Protein AF-X0QQ51-F1 (afdb_monomer_lite)

Radius of gyration: 52.4 Å; chains: 1; bounding box: 125×65×150 Å

pLDDT: mean 71.87, std 23.7, range [27.78, 96.62]

Foldseek 3Di:
DDDPPPPDDDDPVCVVCLVPQDPVLNVLVVQQVVLVVQCPDPPDDVVPRDRPDPDSVVVSVVVVVVVVVVVVVVVVVVVVVVVVVVVVVVVVVVVVVVVVVVVVVVVVVVVVVVVVVVVVVVVVVVVVVVVVVVVVVPDDDDDDDDDDDDDDDDDDDDDDDDDDDDDDDDDDDDDDDDDDDDDDDDDDDDDDDDDDPPPVVVVVVVVVVVVVVVVVVPPPPPVVVVVVVVVVVVVVVVVVVVVVVVVVVVVVVVVVVVVVVVVVVVVVVVVVVVVD

Secondary structure (DSSP, 8-state):
---SS-S----HHHHHHHHTS-HHHHHHHHHHHHHHHHHTSTTS-GGG---S-S-HHHHHHHHHHHHHHHHHHHHHHHHHHHHHHHHHHHHHHHHHHHHHHHHHHHHHHHHHHHHHHHHHHHHHHHHHHHHHHHHGGG----------------------------------------------------------TTHHHHHHHHHHHHHHHHHHH---TTHHHHHHHHHHHHHHHHHHHHHHHHHHHHHHHHHHHHHHHHHHHHHHHHHHGGG-

Sequence (276 aa):
MDDTMSSYSFSHQFYQRWTCAPEPIRAAITQELKDITTLLQNDTPFESFVFNTHDLDTHIDELYENHEAEQAIAKAITDKKAEEQATAEKQQREEQQKIKAAEDARLKESARLKEAADTAQKEQQKTEQIAAEKNNLADKTTAMNTNDASDSESLSIDNTVEKNQNVEKSAATQSSSENKTISEHANVANDKHINDDHSIKAVNDKASAAIKLALKDAKLSTTHQEMIRELEMQIDDYLSEQMMLMSENLKSWLRAEVTQNLSEDEAVTDKESKKS

Structure (mmCIF, N/CA/C/O backbone):
data_AF-X0QQ51-F1
#
_entry.id   AF-X0QQ51-F1
#
loop_
_atom_site.group_PDB
_atom_site.id
_atom_site.type_symbol
_atom_site.label_atom_id
_atom_site.label_alt_id
_atom_site.label_comp_id
_atom_site.label_asym_id
_atom_site.label_entity_id
_atom_site.label_seq_id
_atom_site.pdbx_PDB_ins_code
_atom_site.Cartn_x
_atom_site.Cartn_y
_atom_site.Cartn_z
_atom_site.occupancy
_atom_site.B_iso_or_equiv
_atom_site.auth_seq_id
_atom_site.auth_comp_id
_atom_site.auth_asym_id
_atom_site.auth_atom_id
_atom_site.pdbx_PDB_model_num
ATOM 1 N N . MET A 1 1 ? 3.226 23.888 31.738 1.00 47.81 1 MET A N 1
ATOM 2 C CA . MET A 1 1 ? 2.354 22.845 32.303 1.00 47.81 1 MET A CA 1
ATOM 3 C C . MET A 1 1 ? 2.925 21.541 31.745 1.00 47.81 1 MET A C 1
ATOM 5 O O . MET A 1 1 ? 4.144 21.498 31.622 1.00 47.81 1 MET A O 1
ATOM 9 N N . ASP A 1 2 ? 2.107 20.554 31.377 1.00 45.97 2 ASP A N 1
ATOM 10 C CA . ASP A 1 2 ? 2.416 19.649 30.252 1.00 45.97 2 ASP A CA 1
ATOM 11 C C . ASP A 1 2 ? 3.603 18.675 30.437 1.00 45.97 2 ASP A C 1
ATOM 13 O O . ASP A 1 2 ? 4.595 18.744 29.718 1.00 45.97 2 ASP A O 1
ATOM 17 N N . ASP A 1 3 ? 3.469 17.715 31.362 1.00 48.66 3 ASP A N 1
ATOM 18 C CA . ASP A 1 3 ? 4.341 16.521 31.423 1.00 48.66 3 ASP A CA 1
ATOM 19 C C . ASP A 1 3 ? 3.568 15.269 31.902 1.00 48.66 3 ASP A C 1
ATOM 21 O O . ASP A 1 3 ? 3.918 14.596 32.869 1.00 48.66 3 ASP A O 1
ATOM 25 N N . THR A 1 4 ? 2.415 15.007 31.272 1.00 49.69 4 THR A N 1
ATOM 26 C CA . THR A 1 4 ? 1.459 13.953 31.682 1.00 49.69 4 THR A CA 1
ATOM 27 C C . THR A 1 4 ? 0.990 13.048 30.533 1.00 49.69 4 THR A C 1
ATOM 29 O O . THR A 1 4 ? -0.038 12.389 30.652 1.00 49.69 4 THR A O 1
ATOM 32 N N . MET A 1 5 ? 1.747 12.981 29.430 1.00 47.81 5 MET A N 1
ATOM 33 C CA . MET A 1 5 ? 1.464 12.116 28.262 1.00 47.81 5 MET A CA 1
ATOM 34 C C . MET A 1 5 ? 2.679 11.271 27.817 1.00 47.81 5 MET A C 1
ATOM 36 O O . MET A 1 5 ? 2.720 10.767 26.699 1.00 47.81 5 MET A O 1
ATOM 40 N N . SER A 1 6 ? 3.682 11.105 28.686 1.00 47.97 6 SER A N 1
ATOM 41 C CA . SER A 1 6 ? 4.991 10.504 28.352 1.00 47.97 6 SER A CA 1
ATOM 42 C C . SER A 1 6 ? 5.094 8.985 28.616 1.00 47.97 6 SER A C 1
ATOM 44 O O . SER A 1 6 ? 6.178 8.410 28.567 1.00 47.97 6 SER A O 1
ATOM 46 N N . SER A 1 7 ? 3.982 8.314 28.946 1.00 47.34 7 SER A N 1
ATOM 47 C CA . SER A 1 7 ? 3.973 6.929 29.460 1.00 47.34 7 SER A CA 1
ATOM 48 C C . SER A 1 7 ? 3.370 5.868 28.528 1.00 47.34 7 SER A C 1
ATOM 50 O O . SER A 1 7 ? 3.518 4.682 28.813 1.00 47.34 7 SER A O 1
ATOM 52 N N . TYR A 1 8 ? 2.731 6.250 27.415 1.00 55.00 8 TYR A N 1
ATOM 53 C CA . TYR A 1 8 ? 2.116 5.309 26.464 1.00 55.00 8 TYR A CA 1
ATOM 54 C C . TYR A 1 8 ? 2.956 5.136 25.188 1.00 55.00 8 TYR A C 1
ATOM 56 O O . TYR A 1 8 ? 2.609 5.588 24.097 1.00 55.00 8 TYR A O 1
ATOM 64 N N . SER A 1 9 ? 4.093 4.454 25.330 1.00 64.19 9 SER A N 1
ATOM 65 C CA . SER A 1 9 ? 4.900 4.013 24.188 1.00 64.19 9 SER A CA 1
ATOM 66 C C . SER A 1 9 ? 4.210 2.856 23.465 1.00 64.19 9 SER A C 1
ATOM 68 O O . SER A 1 9 ? 4.270 1.712 23.917 1.00 64.19 9 SER A O 1
ATOM 70 N N . PHE A 1 10 ? 3.578 3.139 22.323 1.00 72.81 10 PHE A N 1
ATOM 71 C CA . PHE A 1 10 ? 3.091 2.104 21.406 1.00 72.81 10 PHE A CA 1
ATOM 72 C C . PHE A 1 10 ? 4.215 1.123 21.030 1.00 72.81 10 PHE A C 1
ATOM 74 O O . PHE A 1 10 ? 5.384 1.508 20.937 1.00 72.81 10 PHE A O 1
ATOM 81 N N . SER A 1 11 ? 3.875 -0.148 20.783 1.00 86.50 11 SER A N 1
ATOM 82 C CA . SER A 1 11 ? 4.886 -1.164 20.466 1.00 86.50 11 SER A CA 1
ATOM 83 C C . SER A 1 11 ? 5.673 -0.800 19.200 1.00 86.50 11 SER A C 1
ATOM 85 O O . SER A 1 11 ? 5.144 -0.183 18.274 1.00 86.50 11 SER A O 1
ATOM 87 N N . HIS A 1 12 ? 6.941 -1.214 19.121 1.00 84.06 12 HIS A N 1
ATOM 88 C CA . HIS A 1 12 ? 7.780 -0.914 17.955 1.00 84.06 12 HIS A CA 1
ATOM 89 C C . HIS A 1 12 ? 7.173 -1.457 16.646 1.00 84.06 12 HIS A C 1
ATOM 91 O O . HIS A 1 12 ? 7.214 -0.786 15.618 1.00 84.06 12 HIS A O 1
ATOM 97 N N . GLN A 1 13 ? 6.526 -2.628 16.707 1.00 86.75 13 GLN A N 1
ATOM 98 C CA . GLN A 1 13 ? 5.778 -3.201 15.585 1.00 86.75 13 GLN A CA 1
ATOM 99 C C . GLN A 1 13 ? 4.548 -2.364 15.210 1.00 86.75 13 GLN A C 1
ATOM 101 O O . GLN A 1 13 ? 4.292 -2.179 14.021 1.00 86.75 13 GLN A O 1
ATOM 106 N N . PHE A 1 14 ? 3.802 -1.827 16.186 1.00 87.44 14 PHE A N 1
ATOM 107 C CA . PHE A 1 14 ? 2.712 -0.890 15.904 1.00 87.44 14 PHE A CA 1
ATOM 108 C C . PHE A 1 14 ? 3.251 0.372 15.234 1.00 87.44 14 PHE A C 1
ATOM 110 O O . PHE A 1 14 ? 2.751 0.746 14.182 1.00 87.44 14 PHE A O 1
ATOM 117 N N . TYR A 1 15 ? 4.302 0.993 15.779 1.00 88.56 15 TYR A N 1
ATOM 118 C CA . TYR A 1 15 ? 4.877 2.210 15.203 1.00 88.56 15 TYR A CA 1
ATOM 119 C C . TYR A 1 15 ? 5.397 1.984 13.775 1.00 88.56 15 TYR A C 1
ATOM 121 O O . TYR A 1 15 ? 5.165 2.816 12.900 1.00 88.56 15 TYR A O 1
ATOM 129 N N . GLN A 1 16 ? 6.032 0.839 13.501 1.00 89.12 16 GLN A N 1
ATOM 130 C CA . GLN A 1 16 ? 6.444 0.460 12.148 1.00 89.12 16 GLN A CA 1
ATOM 131 C C . GLN A 1 16 ? 5.235 0.272 11.217 1.00 89.12 16 GLN A C 1
ATOM 133 O O . GLN A 1 16 ? 5.193 0.875 10.149 1.00 89.12 16 GLN A O 1
ATOM 138 N N . ARG A 1 17 ? 4.224 -0.516 11.612 1.00 89.81 17 ARG A N 1
ATOM 139 C CA . ARG A 1 17 ? 3.011 -0.719 10.795 1.00 89.81 17 ARG A CA 1
ATOM 140 C C . ARG A 1 17 ? 2.256 0.590 10.560 1.00 89.81 17 ARG A C 1
ATOM 142 O O . ARG A 1 17 ? 1.790 0.814 9.453 1.00 89.81 17 ARG A O 1
ATOM 149 N N . TRP A 1 18 ? 2.187 1.463 11.563 1.00 91.38 18 TRP A N 1
ATOM 150 C CA . TRP A 1 18 ? 1.555 2.778 11.488 1.00 91.38 18 TRP A CA 1
ATOM 151 C C . TRP A 1 18 ? 2.319 3.734 10.572 1.00 91.38 18 TRP A C 1
ATOM 153 O O . TRP A 1 18 ? 1.708 4.375 9.732 1.00 91.38 18 TRP A O 1
ATOM 163 N N . THR A 1 19 ? 3.648 3.811 10.670 1.00 88.25 19 THR A N 1
ATOM 164 C CA . THR A 1 19 ? 4.453 4.688 9.794 1.00 88.25 19 THR A CA 1
ATOM 165 C C . THR A 1 19 ? 4.575 4.176 8.358 1.00 88.25 19 THR A C 1
ATOM 167 O O . THR A 1 19 ? 4.779 4.981 7.452 1.00 88.25 19 THR A O 1
ATOM 170 N N . CYS A 1 20 ? 4.401 2.871 8.128 1.00 89.19 20 CYS A N 1
ATOM 171 C CA . CYS A 1 20 ? 4.301 2.279 6.791 1.00 89.19 20 CYS A CA 1
ATOM 172 C C . CYS A 1 20 ? 2.865 2.215 6.232 1.00 89.19 20 CYS A C 1
ATOM 174 O O . CYS A 1 20 ? 2.703 1.848 5.068 1.00 89.19 20 CYS A O 1
ATOM 176 N N . ALA A 1 21 ? 1.832 2.540 7.016 1.00 91.94 21 ALA A N 1
ATOM 177 C CA . ALA A 1 21 ? 0.450 2.540 6.542 1.00 91.94 21 ALA A CA 1
ATOM 178 C C . ALA A 1 21 ? 0.180 3.745 5.613 1.00 91.94 21 ALA A C 1
ATOM 180 O O . ALA A 1 21 ? 0.646 4.852 5.908 1.00 91.94 21 ALA A O 1
ATOM 181 N N . PRO A 1 22 ? -0.596 3.576 4.523 1.00 93.56 22 PRO A N 1
ATOM 182 C CA . PRO A 1 22 ? -0.963 4.678 3.635 1.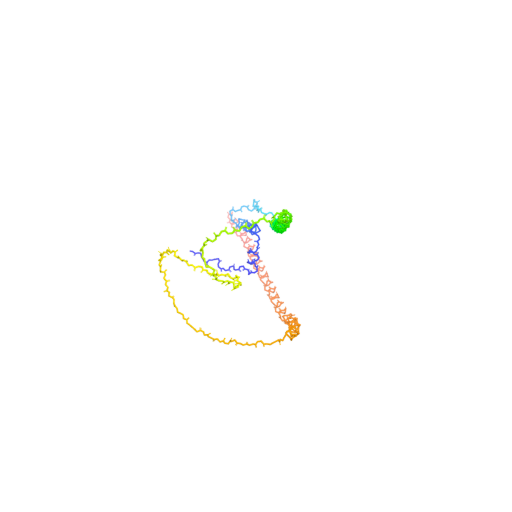00 93.56 22 PRO A CA 1
ATOM 183 C C . PRO A 1 22 ? -1.675 5.820 4.374 1.00 93.56 22 PRO A C 1
ATOM 185 O O . PRO A 1 22 ? -2.475 5.587 5.284 1.00 93.56 22 PRO A O 1
ATOM 188 N N . GLU A 1 23 ? -1.419 7.066 3.961 1.00 92.25 23 GLU A N 1
ATOM 189 C CA . GLU A 1 23 ? -2.002 8.258 4.600 1.00 92.25 23 GLU A CA 1
ATOM 190 C C . GLU A 1 23 ? -3.545 8.230 4.672 1.00 92.25 23 GLU A C 1
ATOM 192 O O . GLU A 1 23 ? -4.059 8.564 5.738 1.00 92.25 23 GLU A O 1
ATOM 197 N N . PRO A 1 24 ? -4.304 7.770 3.648 1.00 92.81 24 PRO A N 1
ATOM 198 C CA . PRO A 1 24 ? -5.765 7.667 3.748 1.00 92.81 24 PRO A CA 1
ATOM 199 C C . PRO A 1 24 ? -6.236 6.746 4.882 1.00 92.81 24 PRO A C 1
ATOM 201 O O . PRO A 1 24 ? -7.169 7.081 5.605 1.00 92.81 24 PRO A O 1
ATOM 204 N N . ILE A 1 25 ? -5.552 5.618 5.092 1.00 93.50 25 ILE A N 1
ATOM 205 C CA . ILE A 1 25 ? -5.896 4.619 6.118 1.00 93.50 25 ILE A CA 1
ATOM 206 C C . ILE A 1 25 ? -5.564 5.149 7.511 1.00 93.50 25 ILE A C 1
ATOM 208 O O . ILE A 1 25 ? -6.366 5.045 8.438 1.00 93.50 25 ILE A O 1
ATOM 212 N N . ARG A 1 26 ? -4.409 5.810 7.652 1.00 93.81 26 ARG A N 1
ATOM 213 C CA . ARG A 1 26 ? -4.066 6.536 8.880 1.00 93.81 26 ARG A CA 1
ATOM 214 C C . ARG A 1 26 ? -5.072 7.647 9.172 1.00 93.81 26 ARG A C 1
ATOM 216 O O . ARG A 1 26 ? -5.418 7.839 10.335 1.00 93.81 26 ARG A O 1
ATOM 223 N N . ALA A 1 27 ? -5.555 8.359 8.153 1.00 94.06 27 ALA A N 1
ATOM 224 C CA . ALA A 1 27 ? -6.568 9.399 8.302 1.00 94.06 27 ALA A CA 1
ATOM 225 C C . ALA A 1 27 ? -7.924 8.825 8.746 1.00 94.06 27 ALA A C 1
ATOM 227 O O . ALA A 1 27 ? -8.500 9.369 9.685 1.00 94.06 27 ALA A O 1
ATOM 228 N N . ALA A 1 28 ? -8.381 7.713 8.156 1.00 95.06 28 ALA A N 1
ATOM 229 C CA . ALA A 1 28 ? -9.608 7.015 8.553 1.00 95.06 28 ALA A CA 1
ATOM 230 C C . ALA A 1 28 ? -9.552 6.546 10.018 1.00 95.06 28 ALA A C 1
ATOM 232 O O . ALA A 1 28 ? -10.388 6.948 10.823 1.00 95.06 28 ALA A O 1
ATOM 233 N N . ILE A 1 29 ? -8.498 5.818 10.411 1.00 92.81 29 ILE A N 1
ATOM 234 C CA . ILE A 1 29 ? -8.292 5.375 11.805 1.00 92.81 29 ILE A CA 1
ATOM 235 C C . ILE A 1 29 ? -8.208 6.578 12.763 1.00 92.81 29 ILE A C 1
ATOM 237 O O . ILE A 1 29 ? -8.769 6.561 13.856 1.00 92.81 29 ILE A O 1
ATOM 241 N N . THR A 1 30 ? -7.535 7.659 12.353 1.00 93.69 30 THR A N 1
ATOM 242 C CA . THR A 1 30 ? -7.456 8.897 13.147 1.00 93.69 30 THR A CA 1
ATOM 243 C C . THR A 1 30 ? -8.808 9.608 13.247 1.00 93.69 30 THR A C 1
ATOM 245 O O . THR A 1 30 ? -9.031 10.333 14.214 1.00 93.69 30 THR A O 1
ATOM 248 N N . GLN A 1 31 ? -9.712 9.438 12.278 1.00 95.81 31 GLN A N 1
ATOM 249 C CA . GLN A 1 31 ? -11.059 9.993 12.348 1.00 95.81 31 GLN A CA 1
ATOM 250 C C . GLN A 1 31 ? -11.955 9.163 13.268 1.00 95.81 31 GLN A C 1
ATOM 252 O O . GLN A 1 31 ? -12.560 9.750 14.158 1.00 95.81 31 GLN A O 1
ATOM 257 N N . GLU A 1 32 ? -11.932 7.833 13.168 1.00 93.88 32 GLU A N 1
ATOM 258 C CA . GLU A 1 32 ? -12.654 6.955 14.098 1.00 93.88 32 GLU A CA 1
ATOM 259 C C . GLU A 1 32 ? -12.271 7.256 15.559 1.00 93.88 32 GLU A C 1
ATOM 261 O O . GLU A 1 32 ? -13.126 7.443 16.421 1.00 93.88 32 GLU A O 1
ATOM 266 N N . LEU A 1 33 ? -10.972 7.423 15.842 1.00 93.12 33 LEU A N 1
ATOM 267 C CA . LEU A 1 33 ? -10.489 7.777 17.182 1.00 93.12 33 LEU A CA 1
ATOM 268 C C . LEU A 1 33 ? -10.983 9.156 17.663 1.00 93.12 33 LEU A C 1
ATOM 270 O O . LEU A 1 33 ? -11.234 9.322 18.860 1.00 93.12 33 LEU A O 1
ATOM 274 N N . LYS A 1 34 ? -11.161 10.144 16.773 1.00 93.56 34 LYS A N 1
ATOM 275 C CA . LYS A 1 34 ? -11.800 11.428 17.131 1.00 93.56 34 LYS A CA 1
ATOM 276 C C . LYS A 1 34 ? -13.293 11.263 17.373 1.00 93.56 34 LYS A C 1
ATOM 278 O O . LYS A 1 34 ? -13.820 11.924 18.263 1.00 93.56 34 LYS A O 1
ATOM 283 N N . ASP A 1 35 ? -13.958 10.413 16.604 1.00 93.19 35 ASP A N 1
ATOM 284 C CA . ASP A 1 35 ? -15.391 10.169 16.715 1.00 93.19 35 ASP A CA 1
ATOM 285 C C . ASP A 1 35 ? -15.693 9.469 18.053 1.00 93.19 35 ASP A C 1
ATOM 287 O O . ASP A 1 35 ? -16.511 9.971 18.821 1.00 93.19 35 ASP A O 1
ATOM 291 N N . ILE A 1 36 ? -14.910 8.447 18.434 1.00 91.62 36 ILE A N 1
ATOM 292 C CA . ILE A 1 36 ? -14.912 7.866 19.792 1.00 91.62 36 ILE A CA 1
ATOM 293 C C . ILE A 1 36 ? -14.647 8.953 20.849 1.00 91.62 36 ILE A C 1
ATOM 295 O O . ILE A 1 36 ? -15.387 9.073 21.823 1.00 91.62 36 ILE A O 1
ATOM 299 N N . THR A 1 37 ? -13.617 9.786 20.658 1.00 91.25 37 THR A N 1
ATOM 300 C CA . THR A 1 37 ? -13.277 10.872 21.603 1.00 91.25 37 THR A CA 1
ATOM 301 C C . THR A 1 37 ? -14.380 11.935 21.707 1.00 91.25 37 THR A C 1
ATOM 303 O O . THR A 1 37 ? -14.480 12.614 22.726 1.00 91.25 37 THR A O 1
ATOM 306 N N . THR A 1 38 ? -15.217 12.091 20.680 1.00 91.19 38 THR A N 1
ATOM 307 C CA . THR A 1 38 ? -16.361 13.013 20.666 1.00 91.19 38 THR A CA 1
ATOM 308 C C . THR A 1 38 ? -17.573 12.386 21.349 1.00 91.19 38 THR A C 1
ATOM 310 O O . THR A 1 38 ? -18.209 13.042 22.169 1.00 91.19 38 THR A O 1
ATOM 313 N N . LEU A 1 39 ? -17.843 11.103 21.102 1.00 89.94 39 LEU A N 1
ATOM 314 C CA . LEU A 1 39 ? -18.881 10.322 21.783 1.00 89.94 39 LEU A CA 1
ATOM 315 C C . LEU A 1 39 ? -18.658 10.229 23.304 1.00 89.94 39 LEU A C 1
ATOM 317 O O . LEU A 1 39 ? -19.619 10.174 24.064 1.00 89.94 39 LEU A O 1
ATOM 321 N N . LEU A 1 40 ? -17.399 10.251 23.752 1.00 90.88 40 LEU A N 1
ATOM 322 C CA . LEU A 1 40 ? -17.016 10.262 25.170 1.00 90.88 40 LEU A CA 1
ATOM 323 C C . LEU A 1 40 ? -17.077 11.653 25.842 1.00 90.88 40 LEU A C 1
ATOM 325 O O . LEU A 1 40 ? -16.710 11.772 27.010 1.00 90.88 40 LEU A O 1
ATOM 329 N N . GLN A 1 41 ? -17.511 12.709 25.145 1.00 89.25 41 GLN A N 1
ATOM 330 C CA . GLN A 1 41 ? -17.698 14.038 25.745 1.00 89.25 41 GLN A CA 1
ATOM 331 C C . GLN A 1 41 ? -19.090 14.170 26.369 1.00 89.25 41 GLN A C 1
ATOM 333 O O . GLN A 1 41 ? -20.094 13.848 25.741 1.00 89.25 41 GLN A O 1
ATOM 338 N N . ASN A 1 42 ? -19.150 14.720 27.586 1.00 78.44 42 ASN A N 1
ATOM 339 C CA . ASN A 1 42 ? -20.390 14.888 28.361 1.00 78.44 42 ASN A CA 1
ATOM 340 C C . ASN A 1 42 ? -21.489 15.687 27.631 1.00 78.44 42 ASN A C 1
ATOM 342 O O . ASN A 1 42 ? -22.666 15.523 27.940 1.00 78.44 42 ASN A O 1
ATOM 346 N N . ASP A 1 43 ? -21.104 16.555 26.692 1.00 82.94 43 ASP A N 1
ATOM 347 C CA . ASP A 1 43 ? -22.013 17.405 25.917 1.00 82.94 43 ASP A CA 1
ATOM 348 C C . ASP A 1 43 ? -22.557 16.716 24.644 1.00 82.94 43 ASP A C 1
ATOM 350 O O . ASP A 1 43 ? -23.384 17.297 23.939 1.00 82.94 43 ASP A O 1
ATOM 354 N N . THR A 1 44 ? -22.118 15.487 24.333 1.00 81.12 44 THR A N 1
ATOM 355 C CA . THR A 1 44 ? -22.501 14.746 23.120 1.00 81.12 44 THR A CA 1
ATOM 356 C C . THR A 1 44 ? -23.727 13.847 23.361 1.00 81.12 44 THR A C 1
ATOM 358 O O . THR A 1 44 ? -23.627 12.838 24.062 1.00 81.12 44 THR A O 1
ATOM 361 N N . PRO A 1 45 ? -24.899 14.138 22.760 1.00 85.31 45 PRO A N 1
ATOM 362 C CA . PRO A 1 45 ? -26.108 13.328 22.933 1.00 85.31 45 PRO A CA 1
ATOM 363 C C . PRO A 1 45 ? -26.027 11.980 22.193 1.00 85.31 45 PRO A C 1
ATOM 365 O O . PRO A 1 45 ? -26.287 11.901 20.988 1.00 85.31 45 PRO A O 1
ATOM 368 N N . PHE A 1 46 ? -25.732 10.917 22.951 1.00 81.81 46 PHE A N 1
ATOM 369 C CA . PHE A 1 46 ? -25.550 9.530 22.491 1.00 81.81 46 PHE A CA 1
ATOM 370 C C . PHE A 1 46 ? -26.615 9.044 21.490 1.00 81.81 46 PHE A C 1
ATOM 372 O O . PHE A 1 46 ? -26.264 8.474 20.464 1.00 81.81 46 PHE A O 1
ATOM 379 N N . GLU A 1 47 ? -27.905 9.317 21.734 1.00 85.56 47 GLU A N 1
ATOM 380 C CA . GLU A 1 47 ? -29.020 8.875 20.868 1.00 85.56 47 GLU A CA 1
ATOM 381 C C . GLU A 1 47 ? -28.989 9.445 19.436 1.00 85.56 47 GLU A C 1
ATOM 383 O O . GLU A 1 47 ? -29.684 8.941 18.556 1.00 85.56 47 GLU A O 1
ATOM 388 N N . SER A 1 48 ? -28.208 10.502 19.200 1.00 87.25 48 SER A N 1
ATOM 389 C CA . SER A 1 48 ? -28.095 11.179 17.900 1.00 87.25 48 SER A CA 1
ATOM 390 C C . SER A 1 48 ? -26.673 11.208 17.338 1.00 87.25 48 SER A C 1
ATOM 392 O O . SER A 1 48 ? -26.451 11.782 16.271 1.00 87.25 48 SER A O 1
ATOM 394 N N . PHE A 1 49 ? -25.709 10.602 18.036 1.00 90.94 49 PHE A N 1
ATOM 395 C CA . PHE A 1 49 ? -24.341 10.505 17.544 1.00 90.94 49 PHE A CA 1
ATOM 396 C C . PHE A 1 49 ? -24.232 9.424 16.465 1.00 90.94 49 PHE A C 1
ATOM 398 O O . PHE A 1 49 ? -24.757 8.321 16.611 1.00 90.94 49 PHE A O 1
ATOM 405 N N . VAL A 1 50 ? -23.519 9.737 15.385 1.00 90.62 50 VAL A N 1
ATOM 406 C CA . VAL A 1 50 ? -23.239 8.818 14.279 1.00 90.62 50 VAL A CA 1
ATOM 407 C C . VAL A 1 50 ? -21.772 8.989 13.897 1.00 90.62 50 VAL A C 1
ATOM 409 O O . VAL A 1 50 ? -21.315 10.116 13.709 1.00 90.62 50 VAL A O 1
ATOM 412 N N . PHE A 1 51 ? -21.046 7.877 13.793 1.00 92.19 51 PHE A N 1
ATOM 413 C CA . PHE A 1 51 ? -19.664 7.852 13.314 1.00 92.19 51 PHE A CA 1
ATOM 414 C C . PHE A 1 51 ? -19.595 8.266 11.838 1.00 92.19 51 PHE A C 1
ATOM 416 O O . PHE A 1 51 ? -20.485 7.933 11.052 1.00 92.19 51 PHE A O 1
ATOM 423 N N . ASN A 1 52 ? -18.533 8.971 11.443 1.00 90.88 52 ASN A N 1
ATOM 424 C CA . ASN A 1 52 ? -18.317 9.343 10.040 1.00 90.88 52 ASN A CA 1
ATOM 425 C C . ASN A 1 52 ? -18.070 8.103 9.157 1.00 90.88 52 ASN A C 1
ATOM 427 O O . ASN A 1 52 ? -18.423 8.102 7.977 1.00 90.88 52 ASN A O 1
ATOM 431 N N . THR A 1 53 ? -17.504 7.047 9.743 1.00 89.06 53 THR A N 1
ATOM 432 C CA . THR A 1 53 ? -17.342 5.705 9.172 1.00 89.06 53 THR A CA 1
ATOM 433 C C . THR A 1 53 ? -18.329 4.747 9.842 1.00 89.06 53 THR A C 1
ATOM 435 O O . THR A 1 53 ? -18.319 4.599 11.056 1.00 89.06 53 THR A O 1
ATOM 438 N N . HIS A 1 54 ? -19.209 4.092 9.074 1.00 81.75 54 HIS A N 1
ATOM 439 C CA . HIS A 1 54 ? -20.168 3.131 9.651 1.00 81.75 54 HIS A CA 1
ATOM 440 C C . HIS A 1 54 ? -19.560 1.735 9.875 1.00 81.75 54 HIS A C 1
ATOM 442 O O . HIS A 1 54 ? -19.959 1.026 10.796 1.00 81.75 54 HIS A O 1
ATOM 448 N N . ASP A 1 55 ? -18.595 1.366 9.034 1.00 92.06 55 ASP A N 1
ATOM 449 C CA . ASP A 1 55 ? -17.783 0.157 9.122 1.00 92.06 55 ASP A CA 1
ATOM 450 C C . ASP A 1 55 ? -16.349 0.560 8.754 1.00 92.06 55 ASP A C 1
ATOM 452 O O . ASP A 1 55 ? -16.060 0.875 7.596 1.00 92.06 55 ASP A O 1
ATOM 456 N N . LEU A 1 56 ? -15.476 0.646 9.760 1.00 91.81 56 LEU A N 1
ATOM 457 C CA . LEU A 1 56 ? -14.081 1.033 9.563 1.00 91.81 56 LEU A CA 1
ATOM 458 C C . LEU A 1 56 ? -13.273 -0.081 8.882 1.00 91.81 56 LEU A C 1
ATOM 460 O O . LEU A 1 56 ? -12.391 0.236 8.089 1.00 91.81 56 LEU A O 1
ATOM 464 N N . ASP A 1 57 ? -13.558 -1.353 9.166 1.00 92.19 57 ASP A N 1
ATOM 465 C CA . ASP A 1 57 ? -12.761 -2.475 8.659 1.00 92.19 57 ASP A CA 1
ATOM 466 C C . ASP A 1 57 ? -12.965 -2.624 7.144 1.00 92.19 57 ASP A C 1
ATOM 468 O O . ASP A 1 57 ? -11.992 -2.584 6.388 1.00 92.19 57 ASP A O 1
ATOM 472 N N . THR A 1 58 ? -14.224 -2.650 6.681 1.00 94.56 58 THR A N 1
ATOM 473 C CA . THR A 1 58 ? -14.538 -2.647 5.238 1.00 94.56 58 THR A CA 1
ATOM 474 C C . THR A 1 58 ? -13.958 -1.409 4.544 1.00 94.56 58 THR A C 1
ATOM 476 O O . THR A 1 58 ? -13.402 -1.514 3.450 1.00 94.56 58 THR A O 1
ATOM 479 N N . HIS A 1 59 ? -14.023 -0.231 5.177 1.00 94.44 59 HIS A N 1
ATOM 480 C CA . HIS A 1 59 ? -13.472 0.992 4.590 1.00 94.44 59 HIS A CA 1
ATOM 481 C C . HIS A 1 59 ? -11.932 0.989 4.518 1.00 94.44 59 HIS A C 1
ATOM 483 O O . HIS A 1 59 ? -11.353 1.516 3.568 1.00 94.44 59 HIS A O 1
ATOM 489 N N . ILE A 1 60 ? -11.239 0.383 5.487 1.00 94.38 60 ILE A N 1
ATOM 490 C CA . ILE A 1 60 ? -9.779 0.226 5.447 1.00 94.38 60 ILE A CA 1
ATOM 491 C C . ILE A 1 60 ? -9.362 -0.709 4.307 1.00 94.38 60 ILE A C 1
ATOM 493 O O . ILE A 1 60 ? -8.397 -0.391 3.607 1.00 94.38 60 ILE A O 1
ATOM 497 N N . ASP A 1 61 ? -10.086 -1.809 4.087 1.00 94.31 61 ASP A N 1
ATOM 498 C CA . ASP A 1 61 ? -9.823 -2.727 2.974 1.00 94.31 61 ASP A CA 1
ATOM 499 C C . ASP A 1 61 ? -10.031 -2.029 1.615 1.00 94.31 61 ASP A C 1
ATOM 501 O O . ASP A 1 61 ? -9.128 -2.054 0.774 1.00 94.31 61 ASP A O 1
ATOM 505 N N . GLU A 1 62 ? -11.134 -1.286 1.432 1.00 94.69 62 GLU A N 1
ATOM 506 C CA . GLU A 1 62 ? -11.347 -0.433 0.247 1.00 94.69 62 GLU A CA 1
ATOM 507 C C . GLU A 1 62 ? -10.181 0.546 0.021 1.00 94.69 62 GLU A C 1
ATOM 509 O O . GLU A 1 62 ? -9.728 0.747 -1.111 1.00 94.69 62 GLU A O 1
ATOM 514 N N . LEU A 1 63 ? -9.671 1.183 1.080 1.00 94.38 63 LEU A N 1
ATOM 515 C CA . LEU A 1 63 ? -8.556 2.124 0.969 1.00 94.38 63 LEU A CA 1
ATOM 516 C C . LEU A 1 63 ? -7.223 1.435 0.626 1.00 94.38 63 LEU A C 1
ATOM 518 O O . LEU A 1 63 ? -6.396 2.051 -0.055 1.00 94.38 63 LEU A O 1
ATOM 522 N N . TYR A 1 64 ? -7.003 0.182 1.043 1.00 94.12 64 TYR A N 1
ATOM 523 C CA . TYR A 1 64 ? -5.842 -0.604 0.612 1.00 94.12 64 TYR A CA 1
ATOM 524 C C . TYR A 1 64 ? -5.941 -0.972 -0.874 1.00 94.12 64 TYR A C 1
ATOM 526 O O . TYR A 1 64 ? -4.972 -0.746 -1.602 1.00 94.12 64 TYR A O 1
ATOM 534 N N . GLU A 1 65 ? -7.100 -1.453 -1.341 1.00 94.69 65 GLU A N 1
ATOM 535 C CA . GLU A 1 65 ? -7.323 -1.780 -2.759 1.00 94.69 65 GLU A CA 1
ATOM 536 C C . GLU A 1 65 ? -7.122 -0.556 -3.666 1.00 94.69 65 GLU A C 1
ATOM 538 O O . GLU A 1 65 ? -6.396 -0.621 -4.663 1.00 94.69 65 GLU A O 1
ATOM 543 N N . ASN A 1 66 ? -7.701 0.593 -3.297 1.00 93.56 66 ASN A N 1
ATOM 544 C CA . ASN A 1 66 ? -7.546 1.843 -4.048 1.00 93.56 66 ASN A CA 1
ATOM 545 C C . ASN A 1 66 ? -6.080 2.310 -4.103 1.00 93.56 66 ASN A C 1
ATOM 547 O O . ASN A 1 66 ? -5.609 2.755 -5.152 1.00 93.56 66 ASN A O 1
ATOM 551 N N . HIS A 1 67 ? -5.339 2.184 -2.999 1.00 92.75 67 HIS A N 1
ATOM 552 C CA . HIS A 1 67 ? -3.924 2.551 -2.938 1.00 92.75 67 HIS A CA 1
ATOM 553 C C . HIS A 1 67 ? -3.030 1.601 -3.759 1.00 92.75 67 HIS A C 1
ATOM 555 O O . HIS A 1 67 ? -2.115 2.069 -4.440 1.00 92.75 67 HIS A O 1
ATOM 561 N N . GLU A 1 68 ? -3.292 0.288 -3.762 1.00 93.06 68 GLU A N 1
ATOM 562 C CA . GLU A 1 68 ? -2.581 -0.647 -4.649 1.00 93.06 68 GLU A CA 1
ATOM 563 C C . GLU A 1 68 ? -2.889 -0.356 -6.127 1.00 93.06 68 GLU A C 1
ATOM 565 O O . GLU A 1 68 ? -1.969 -0.309 -6.948 1.00 93.06 68 GLU A O 1
ATOM 570 N N . ALA A 1 69 ? -4.150 -0.070 -6.466 1.00 93.38 69 ALA A N 1
ATOM 571 C CA . ALA A 1 69 ? -4.548 0.312 -7.818 1.00 93.38 69 ALA A CA 1
ATOM 572 C C . ALA A 1 69 ? -3.860 1.609 -8.290 1.00 93.38 69 ALA A C 1
ATOM 574 O O . ALA A 1 69 ? -3.347 1.659 -9.413 1.00 93.38 69 ALA A O 1
ATOM 575 N N . GLU A 1 70 ? -3.778 2.641 -7.441 1.00 91.62 70 GLU A N 1
ATOM 576 C CA . GLU A 1 70 ? -3.055 3.880 -7.756 1.00 91.62 70 GLU A CA 1
ATOM 577 C C . GLU A 1 70 ? -1.553 3.621 -7.968 1.00 91.62 70 GLU A C 1
ATOM 579 O O . GLU A 1 70 ? -0.987 4.078 -8.967 1.00 91.62 70 GLU A O 1
ATOM 584 N N . GLN A 1 71 ? -0.907 2.829 -7.102 1.00 91.62 71 GLN A N 1
ATOM 585 C CA . GLN A 1 71 ? 0.501 2.459 -7.285 1.00 91.62 71 GLN A CA 1
ATOM 586 C C . GLN A 1 71 ? 0.733 1.647 -8.566 1.00 91.62 71 GLN A C 1
ATOM 588 O O . GLN A 1 71 ? 1.707 1.899 -9.282 1.00 91.62 71 GLN A O 1
ATOM 593 N N . ALA A 1 72 ? -0.161 0.713 -8.902 1.00 94.50 72 ALA A N 1
ATOM 594 C CA . ALA A 1 72 ? -0.087 -0.063 -10.136 1.00 94.50 72 ALA A CA 1
ATOM 595 C C . ALA A 1 72 ? -0.196 0.835 -11.382 1.00 94.50 72 ALA A C 1
ATOM 597 O O . ALA A 1 72 ? 0.585 0.676 -12.325 1.00 94.50 72 ALA A O 1
ATOM 598 N N . ILE A 1 73 ? -1.096 1.825 -11.368 1.00 94.81 73 ILE A N 1
ATOM 599 C CA . ILE A 1 73 ? -1.245 2.821 -12.440 1.00 94.81 73 ILE A CA 1
ATOM 600 C C . ILE A 1 73 ? 0.004 3.709 -12.540 1.00 94.81 73 ILE A C 1
ATOM 602 O O . ILE A 1 73 ? 0.564 3.860 -13.629 1.00 94.81 73 ILE A O 1
ATOM 606 N N . ALA A 1 74 ? 0.491 4.257 -11.423 1.00 94.62 74 ALA A N 1
ATOM 607 C CA . ALA A 1 74 ? 1.685 5.106 -11.392 1.00 94.62 74 ALA A CA 1
ATOM 608 C C . ALA A 1 74 ? 2.939 4.360 -11.887 1.00 94.62 74 ALA A C 1
ATOM 610 O O . ALA A 1 74 ? 3.738 4.904 -12.662 1.00 94.62 74 ALA A O 1
ATOM 611 N N . LYS A 1 75 ? 3.083 3.084 -11.506 1.00 95.88 75 LYS A N 1
ATOM 612 C CA . LYS A 1 75 ? 4.140 2.199 -12.001 1.00 95.88 75 LYS A CA 1
ATOM 613 C C . LYS A 1 75 ? 3.991 1.931 -13.500 1.00 95.88 75 LYS A C 1
ATOM 615 O O . LYS A 1 75 ? 4.956 2.126 -14.230 1.00 95.88 75 LYS A O 1
ATOM 620 N N . ALA A 1 76 ? 2.800 1.570 -13.980 1.00 96.12 76 ALA A N 1
ATOM 621 C CA . ALA A 1 76 ? 2.558 1.299 -15.400 1.00 96.12 76 ALA A CA 1
ATOM 622 C C . ALA A 1 76 ? 2.827 2.523 -16.298 1.00 96.12 76 ALA A C 1
ATOM 624 O O . ALA A 1 76 ? 3.404 2.386 -17.378 1.00 96.12 76 ALA A O 1
ATOM 625 N N . ILE A 1 77 ? 2.476 3.732 -15.841 1.00 95.62 77 ILE A N 1
ATOM 626 C CA . ILE A 1 77 ? 2.812 4.994 -16.522 1.00 95.62 77 ILE A CA 1
ATOM 627 C C . ILE A 1 77 ? 4.335 5.194 -16.582 1.00 95.62 77 ILE A C 1
ATOM 629 O O . ILE A 1 77 ? 4.869 5.591 -17.620 1.00 95.62 77 ILE A O 1
ATOM 633 N N . THR A 1 78 ? 5.040 4.901 -15.486 1.00 96.19 78 THR A N 1
ATOM 634 C CA . THR A 1 78 ? 6.501 5.044 -15.389 1.00 96.19 78 THR A CA 1
ATOM 635 C C . THR A 1 78 ? 7.231 4.038 -16.283 1.00 96.19 78 THR A C 1
ATOM 637 O O . THR A 1 78 ? 8.101 4.435 -17.059 1.00 96.19 78 THR A O 1
ATOM 640 N N . ASP A 1 79 ? 6.832 2.764 -16.242 1.00 96.19 79 ASP A N 1
ATOM 641 C CA . ASP A 1 79 ? 7.388 1.690 -17.071 1.00 96.19 79 ASP A CA 1
ATOM 642 C C . ASP A 1 79 ? 7.175 1.983 -18.567 1.00 96.19 79 ASP A C 1
ATOM 644 O O . ASP A 1 79 ? 8.126 1.944 -19.349 1.00 96.19 79 ASP A O 1
ATOM 648 N N . LYS A 1 80 ? 5.953 2.374 -18.969 1.00 96.31 80 LYS A N 1
ATOM 649 C CA . LYS A 1 80 ? 5.633 2.740 -20.360 1.00 96.31 80 LYS A CA 1
ATOM 650 C C . LYS A 1 80 ? 6.466 3.923 -20.848 1.00 96.31 80 LYS A C 1
ATOM 652 O O . LYS A 1 80 ? 6.972 3.901 -21.966 1.00 96.31 80 LYS A O 1
ATOM 657 N N . LYS A 1 81 ? 6.652 4.948 -20.010 1.00 96.50 81 LYS A N 1
ATOM 658 C CA . LYS A 1 81 ? 7.496 6.107 -20.338 1.00 96.50 81 LYS A CA 1
ATOM 659 C C . LYS A 1 81 ? 8.970 5.715 -20.502 1.00 96.50 81 LYS A C 1
ATOM 661 O O . LYS A 1 81 ? 9.646 6.257 -21.376 1.00 96.50 81 LYS A O 1
ATOM 666 N N . ALA A 1 82 ? 9.465 4.771 -19.700 1.00 96.62 82 ALA A N 1
ATOM 667 C CA . ALA A 1 82 ? 10.815 4.232 -19.843 1.00 96.62 82 ALA A CA 1
ATOM 668 C C . ALA A 1 82 ? 10.974 3.408 -21.137 1.00 96.62 82 ALA A C 1
ATOM 670 O O . ALA A 1 82 ? 11.992 3.539 -21.817 1.00 96.62 82 ALA A O 1
ATOM 671 N N . GLU A 1 83 ? 9.964 2.622 -21.527 1.00 96.19 83 GLU A N 1
ATOM 672 C CA . GLU A 1 83 ? 9.947 1.892 -22.802 1.00 96.19 83 GLU A CA 1
ATOM 673 C C . GLU A 1 83 ? 9.877 2.837 -24.016 1.00 96.19 83 GLU A C 1
ATOM 675 O O . GLU A 1 83 ? 10.647 2.677 -24.966 1.00 96.19 83 GLU A O 1
ATOM 680 N N . GLU A 1 84 ? 9.032 3.871 -23.979 1.00 95.50 84 GLU A N 1
ATOM 681 C CA . GLU A 1 84 ? 8.975 4.915 -25.015 1.00 95.50 84 GLU A CA 1
ATOM 682 C C . GLU A 1 84 ? 10.319 5.655 -25.151 1.00 95.50 84 GLU A C 1
ATOM 684 O O . GLU A 1 84 ? 10.795 5.886 -26.265 1.00 95.50 84 GLU A O 1
ATOM 689 N N . GLN A 1 85 ? 10.999 5.954 -24.038 1.00 94.81 85 GLN A N 1
ATOM 690 C CA . GLN A 1 85 ? 12.334 6.557 -24.066 1.00 94.81 85 GLN A CA 1
ATOM 691 C C . GLN A 1 85 ? 13.399 5.597 -24.631 1.00 94.81 85 GLN A C 1
ATOM 693 O O . GLN A 1 85 ? 14.186 5.994 -25.493 1.00 94.81 85 GLN A O 1
ATOM 698 N N . ALA A 1 86 ? 13.418 4.332 -24.200 1.00 96.19 86 ALA A N 1
ATOM 699 C CA . ALA A 1 86 ? 14.386 3.334 -24.664 1.00 96.19 86 ALA A CA 1
ATOM 700 C C . ALA A 1 86 ? 14.205 2.979 -26.153 1.00 96.19 86 ALA A C 1
ATOM 702 O O . ALA A 1 86 ? 15.185 2.799 -26.881 1.00 96.19 86 ALA A O 1
ATOM 703 N N . THR A 1 87 ? 12.961 2.914 -26.634 1.00 96.06 87 THR A N 1
ATOM 704 C CA . THR A 1 87 ? 12.657 2.674 -28.052 1.00 96.06 87 THR A CA 1
ATOM 705 C C . THR A 1 87 ? 13.027 3.874 -28.925 1.00 96.06 87 THR A C 1
ATOM 707 O O . THR A 1 87 ? 13.645 3.674 -29.974 1.00 96.06 87 THR A O 1
ATOM 710 N N . ALA A 1 88 ? 12.771 5.109 -28.479 1.00 95.88 88 ALA A N 1
ATOM 711 C CA . ALA A 1 88 ? 13.227 6.318 -29.168 1.00 95.88 88 ALA A CA 1
ATOM 712 C C . ALA A 1 88 ? 14.766 6.410 -29.234 1.00 95.88 88 ALA A C 1
ATOM 714 O O . ALA A 1 88 ? 15.332 6.669 -30.298 1.00 95.88 88 ALA A O 1
ATOM 715 N N . GLU A 1 89 ? 15.469 6.131 -28.131 1.00 95.19 89 GLU A N 1
ATOM 716 C CA . GLU A 1 89 ? 16.939 6.132 -28.088 1.00 95.19 89 GLU A CA 1
ATOM 717 C C . GLU A 1 89 ? 17.546 5.032 -28.984 1.00 95.19 89 GLU A C 1
ATOM 719 O O . GLU A 1 89 ? 18.570 5.234 -29.648 1.00 95.19 89 GLU A O 1
ATOM 724 N N . LYS A 1 90 ? 16.897 3.863 -29.062 1.00 95.94 90 LYS A N 1
ATOM 725 C CA . LYS A 1 90 ? 17.270 2.800 -30.004 1.00 95.94 90 LYS A CA 1
ATOM 726 C C . LYS A 1 90 ? 17.104 3.254 -31.459 1.00 95.94 90 LYS A C 1
ATOM 728 O O . LYS A 1 90 ? 18.035 3.077 -32.242 1.00 95.94 90 LYS A O 1
ATOM 733 N N . GLN A 1 91 ? 15.978 3.879 -31.810 1.00 95.81 91 GLN A N 1
ATOM 734 C CA . GLN A 1 91 ? 15.736 4.393 -33.165 1.00 95.81 91 GLN A CA 1
ATOM 735 C C . GLN A 1 91 ? 16.773 5.453 -33.568 1.00 95.81 91 GLN A C 1
ATOM 737 O O . GLN A 1 91 ? 17.390 5.318 -34.624 1.00 95.81 91 GLN A O 1
ATOM 742 N N . GLN A 1 92 ? 17.052 6.437 -32.704 1.00 95.31 92 GLN A N 1
ATOM 743 C CA . GLN A 1 92 ? 18.082 7.456 -32.961 1.00 95.31 92 GLN A CA 1
ATOM 744 C C . GLN A 1 92 ? 19.476 6.842 -33.158 1.00 95.31 92 GLN A C 1
ATOM 746 O O . GLN A 1 92 ? 20.235 7.273 -34.027 1.00 95.31 92 GLN A O 1
ATOM 751 N N . ARG A 1 93 ? 19.824 5.810 -32.379 1.00 95.31 93 ARG A N 1
ATOM 752 C CA . ARG A 1 93 ? 21.092 5.077 -32.512 1.00 95.31 93 ARG A CA 1
ATOM 753 C C . ARG A 1 93 ? 21.185 4.330 -33.847 1.00 95.31 93 ARG A C 1
ATOM 755 O O . ARG A 1 93 ? 22.225 4.400 -34.502 1.00 95.31 93 ARG A O 1
ATOM 762 N N . GLU A 1 94 ? 20.122 3.645 -34.266 1.00 95.50 94 GLU A N 1
ATOM 763 C CA . GLU A 1 94 ? 20.067 2.948 -35.560 1.00 95.50 94 GLU A CA 1
ATOM 764 C C . GLU A 1 94 ? 20.104 3.921 -36.750 1.00 95.50 94 GLU A C 1
ATOM 766 O O . GLU A 1 94 ? 20.764 3.644 -37.753 1.00 95.50 94 GLU A O 1
ATOM 771 N N . GLU A 1 95 ? 19.442 5.075 -36.650 1.00 95.31 95 GLU A N 1
ATOM 772 C CA . GLU A 1 95 ? 19.482 6.123 -37.673 1.00 95.31 95 GLU A CA 1
ATOM 773 C C . GLU A 1 95 ? 20.882 6.743 -37.796 1.00 95.31 95 GLU A C 1
ATOM 775 O O . GLU A 1 95 ? 21.438 6.788 -38.895 1.00 95.31 95 GLU A O 1
ATOM 780 N N . GLN A 1 96 ? 21.518 7.116 -36.680 1.00 94.25 96 GLN A N 1
ATOM 781 C CA . GLN A 1 96 ? 22.898 7.617 -36.686 1.00 94.25 96 GLN A CA 1
ATOM 782 C C . GLN A 1 96 ? 23.895 6.605 -37.274 1.00 94.25 96 GLN A C 1
ATOM 784 O O . GLN A 1 96 ? 24.849 7.005 -37.944 1.00 94.25 96 GLN A O 1
ATOM 789 N N . GLN A 1 97 ? 23.692 5.302 -37.050 1.00 95.56 97 GLN A N 1
ATOM 790 C CA . GLN A 1 97 ? 24.507 4.253 -37.672 1.00 95.56 97 GLN A CA 1
ATOM 791 C C . GLN A 1 97 ? 24.279 4.171 -39.189 1.00 95.56 97 GLN A C 1
ATOM 793 O O . GLN A 1 97 ? 25.254 4.106 -39.939 1.00 95.56 97 GLN A O 1
ATOM 798 N N . LYS A 1 98 ? 23.023 4.239 -39.657 1.00 96.50 98 LYS A N 1
ATOM 799 C CA . LYS A 1 98 ? 22.686 4.262 -41.094 1.00 96.50 98 LYS A CA 1
ATOM 800 C C . LYS A 1 98 ? 23.275 5.486 -41.802 1.00 96.50 98 LYS A C 1
ATOM 802 O O . LYS A 1 98 ? 23.870 5.330 -42.865 1.00 96.50 98 LYS A O 1
ATOM 807 N N . ILE A 1 99 ? 23.172 6.673 -41.198 1.00 96.19 99 ILE A N 1
ATOM 808 C CA . ILE A 1 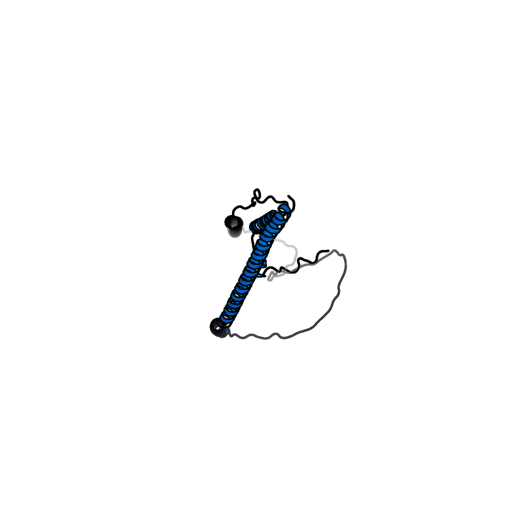99 ? 23.737 7.921 -41.740 1.00 96.19 99 ILE A CA 1
ATOM 809 C C . ILE A 1 99 ? 25.261 7.805 -41.877 1.00 96.19 99 ILE A C 1
ATOM 811 O O . ILE A 1 99 ? 25.792 8.039 -42.961 1.00 96.19 99 ILE A O 1
ATOM 815 N N . LYS A 1 100 ? 25.961 7.368 -40.819 1.00 95.88 100 LYS A N 1
ATOM 816 C CA . LYS A 1 100 ? 27.422 7.181 -40.849 1.00 95.88 100 LYS A CA 1
ATOM 817 C C . LYS A 1 100 ? 27.848 6.159 -41.902 1.00 95.88 100 LYS A C 1
ATOM 819 O O . LYS A 1 100 ? 28.767 6.433 -42.662 1.00 95.88 100 LYS A O 1
ATOM 824 N N . ALA A 1 101 ? 27.160 5.020 -42.003 1.00 95.94 101 ALA A N 1
ATOM 825 C CA . ALA A 1 101 ? 27.462 4.000 -43.010 1.00 95.94 101 ALA A CA 1
ATOM 826 C C . ALA A 1 101 ? 27.249 4.499 -44.455 1.00 95.94 101 ALA A C 1
ATOM 828 O O . ALA A 1 101 ? 28.043 4.175 -45.339 1.00 95.94 101 ALA A O 1
ATOM 829 N N . ALA A 1 102 ? 26.210 5.308 -44.695 1.00 95.50 102 ALA A N 1
ATOM 830 C CA . ALA A 1 102 ? 25.947 5.918 -45.998 1.00 95.50 102 ALA A CA 1
ATOM 831 C C . ALA A 1 102 ? 26.985 6.996 -46.364 1.00 95.50 102 ALA A C 1
ATOM 833 O O . ALA A 1 102 ? 27.417 7.069 -47.516 1.00 95.50 102 ALA A O 1
ATOM 834 N N . GLU A 1 103 ? 27.430 7.801 -45.395 1.00 94.81 103 GLU A N 1
ATOM 835 C CA . GLU A 1 103 ? 28.516 8.766 -45.594 1.00 94.81 103 GLU A CA 1
ATOM 836 C C . GLU A 1 103 ? 29.842 8.067 -45.929 1.00 94.81 103 GLU A C 1
ATOM 838 O O . GLU A 1 103 ? 30.482 8.419 -46.923 1.00 94.81 103 GLU A O 1
ATOM 843 N N . ASP A 1 104 ? 30.203 7.032 -45.168 1.00 95.12 104 ASP A N 1
ATOM 844 C CA . ASP A 1 104 ? 31.397 6.208 -45.383 1.00 95.12 104 ASP A CA 1
ATOM 845 C C . ASP A 1 104 ? 31.411 5.558 -46.777 1.00 95.12 104 ASP A C 1
ATOM 847 O O . ASP A 1 104 ? 32.450 5.505 -47.439 1.00 95.12 104 ASP A O 1
ATOM 851 N N . ALA A 1 105 ? 30.256 5.060 -47.234 1.00 95.56 105 ALA A N 1
ATOM 852 C CA . ALA A 1 105 ? 30.095 4.483 -48.565 1.00 95.56 105 ALA A CA 1
ATOM 853 C C . ALA A 1 105 ? 30.292 5.544 -49.660 1.00 95.56 105 ALA A C 1
ATOM 855 O O . ALA A 1 105 ? 31.121 5.357 -50.554 1.00 95.56 105 ALA A O 1
ATOM 856 N N . ARG A 1 106 ? 29.614 6.696 -49.541 1.00 95.62 106 ARG A N 1
ATOM 857 C CA . ARG A 1 106 ? 29.742 7.830 -50.472 1.00 95.62 106 ARG A CA 1
ATOM 858 C C . ARG A 1 106 ? 31.181 8.349 -50.551 1.00 95.62 106 ARG A C 1
ATOM 860 O O . ARG A 1 106 ? 31.648 8.691 -51.636 1.00 95.62 106 ARG A O 1
ATOM 867 N N . LEU A 1 107 ? 31.895 8.404 -49.425 1.00 95.88 107 LEU A N 1
ATOM 868 C CA . LEU A 1 107 ? 33.290 8.847 -49.378 1.00 95.88 107 LEU A CA 1
ATOM 869 C C . LEU A 1 107 ? 34.222 7.863 -50.106 1.00 95.88 107 LEU A C 1
ATOM 871 O O . LEU A 1 107 ? 35.057 8.290 -50.903 1.00 95.88 107 LEU A O 1
ATOM 875 N N . LYS A 1 108 ? 34.041 6.552 -49.893 1.00 95.12 108 LYS A N 1
ATOM 876 C CA . LYS A 1 108 ? 34.807 5.488 -50.572 1.00 95.12 108 LYS A CA 1
ATOM 877 C C . LYS A 1 108 ? 34.537 5.448 -52.080 1.00 95.12 108 LYS A C 1
ATOM 879 O O . LYS A 1 108 ? 35.464 5.228 -52.857 1.00 95.12 108 LYS A O 1
ATOM 884 N N . GLU A 1 109 ? 33.298 5.684 -52.505 1.00 92.62 109 GLU A N 1
ATOM 885 C CA . GLU A 1 109 ? 32.944 5.745 -53.927 1.00 92.62 109 GLU A CA 1
ATOM 886 C C . GLU A 1 109 ? 33.482 7.014 -54.604 1.00 92.62 109 GLU A C 1
ATOM 888 O O . GLU A 1 109 ? 34.095 6.922 -55.665 1.00 92.62 109 GLU A O 1
ATOM 893 N N . SER A 1 110 ? 33.376 8.177 -53.953 1.00 92.69 110 SER A N 1
ATOM 894 C CA . SER A 1 110 ? 33.982 9.432 -54.426 1.00 92.69 110 SER A CA 1
ATOM 895 C C . SER A 1 110 ? 35.505 9.315 -54.600 1.00 92.69 110 SER A C 1
ATOM 897 O O . SER A 1 110 ? 36.052 9.742 -55.618 1.00 92.69 110 SER A O 1
ATOM 899 N N . ALA A 1 111 ? 36.194 8.658 -53.656 1.00 94.25 111 ALA A N 1
ATOM 900 C CA . ALA A 1 111 ? 37.626 8.382 -53.764 1.00 94.25 111 ALA A CA 1
ATOM 901 C C . ALA A 1 111 ? 37.962 7.498 -54.981 1.00 94.25 111 ALA A C 1
ATOM 903 O O . ALA A 1 111 ? 38.849 7.847 -55.758 1.00 9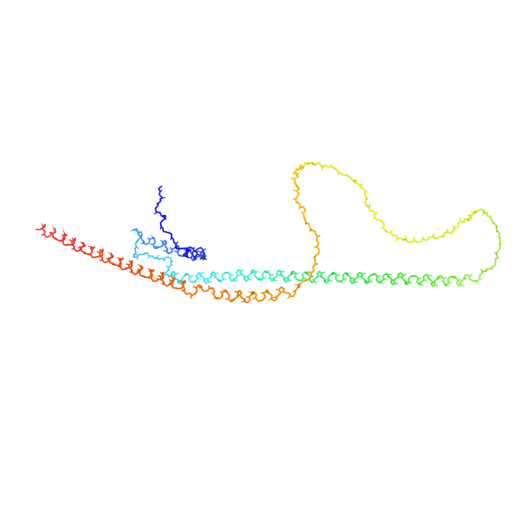4.25 111 ALA A O 1
ATOM 904 N N . ARG A 1 112 ? 37.213 6.405 -55.196 1.00 94.62 112 ARG A N 1
ATOM 905 C CA . ARG A 1 112 ? 37.383 5.514 -56.360 1.00 94.62 112 ARG A CA 1
ATOM 906 C C . ARG A 1 112 ? 37.106 6.204 -57.693 1.00 94.62 112 ARG A C 1
ATOM 908 O O . ARG A 1 112 ? 37.849 5.995 -58.646 1.00 94.62 112 ARG A O 1
ATOM 915 N N . LEU A 1 113 ? 36.057 7.023 -57.770 1.00 93.94 113 LEU A N 1
ATOM 916 C CA . LEU A 1 113 ? 35.730 7.789 -58.977 1.00 93.94 113 LEU A CA 1
ATOM 917 C C . LEU A 1 113 ? 36.839 8.790 -59.318 1.00 93.94 113 LEU A C 1
ATOM 919 O O . LEU A 1 113 ? 37.167 8.957 -60.491 1.00 93.94 113 LEU A O 1
ATOM 923 N N . LYS A 1 114 ? 37.456 9.409 -58.304 1.00 93.69 114 LYS A N 1
ATOM 924 C CA . LYS A 1 114 ? 38.606 10.291 -58.509 1.00 93.69 114 LYS A CA 1
ATOM 925 C C . LYS A 1 114 ? 39.846 9.524 -58.980 1.00 93.69 114 LYS A C 1
ATOM 927 O O . LYS A 1 114 ? 40.448 9.920 -59.968 1.00 93.69 114 LYS A O 1
ATOM 932 N N . GLU A 1 115 ? 40.186 8.406 -58.341 1.00 90.00 115 GLU A N 1
ATOM 933 C CA . GLU A 1 115 ? 41.312 7.547 -58.744 1.00 90.00 115 GLU A CA 1
ATOM 934 C C . GLU A 1 115 ? 41.155 7.025 -60.189 1.00 90.00 115 GLU A C 1
ATOM 936 O O . GLU A 1 115 ? 42.110 7.034 -60.970 1.00 90.00 115 GLU A O 1
ATOM 941 N N . ALA A 1 116 ? 39.933 6.649 -60.584 1.00 90.31 116 ALA A N 1
ATOM 942 C CA . ALA A 1 116 ? 39.600 6.253 -61.953 1.00 90.31 116 ALA A CA 1
ATOM 943 C C . ALA A 1 116 ? 39.713 7.413 -62.965 1.00 90.31 116 ALA A C 1
ATOM 945 O O . ALA A 1 116 ? 40.153 7.203 -64.095 1.00 90.31 116 ALA A O 1
ATOM 946 N N . ALA A 1 117 ? 39.354 8.640 -62.576 1.00 89.75 117 ALA A N 1
ATOM 947 C CA . ALA A 1 117 ? 39.515 9.824 -63.422 1.00 89.75 117 ALA A CA 1
ATOM 948 C C . ALA A 1 117 ? 40.995 10.221 -63.585 1.00 89.75 117 ALA A C 1
ATOM 950 O O . ALA A 1 117 ? 41.453 10.430 -64.709 1.00 89.75 117 ALA A O 1
ATOM 951 N N . ASP A 1 118 ? 41.751 10.259 -62.482 1.00 90.25 118 ASP A N 1
ATOM 952 C CA . ASP A 1 118 ? 43.179 10.600 -62.458 1.00 90.25 118 ASP A CA 1
ATOM 953 C C . ASP A 1 118 ? 44.008 9.592 -63.290 1.00 90.25 118 ASP A C 1
ATOM 955 O O . ASP A 1 118 ? 44.952 9.970 -63.991 1.00 90.25 118 ASP A O 1
ATOM 959 N N . THR A 1 119 ? 43.639 8.303 -63.272 1.00 88.12 119 THR A N 1
ATOM 960 C CA . THR A 1 119 ? 44.271 7.265 -64.109 1.00 88.12 119 THR A CA 1
ATOM 961 C C . THR A 1 119 ? 43.878 7.372 -65.584 1.00 88.12 119 THR A C 1
ATOM 963 O O . THR A 1 119 ? 44.770 7.396 -66.434 1.00 88.12 119 THR A O 1
ATOM 966 N N . ALA A 1 120 ? 42.590 7.525 -65.909 1.00 86.31 120 ALA A N 1
ATOM 967 C CA . ALA A 1 120 ? 42.134 7.677 -67.295 1.00 86.31 120 ALA A CA 1
ATOM 968 C C . ALA A 1 120 ? 42.734 8.919 -67.986 1.00 86.31 120 ALA A C 1
ATOM 970 O O . ALA A 1 120 ? 43.181 8.840 -69.133 1.00 86.31 120 ALA A O 1
ATOM 971 N N . GLN A 1 121 ? 42.824 10.053 -67.281 1.00 85.12 121 GLN A N 1
ATOM 972 C CA . GLN A 1 121 ? 43.435 11.276 -67.814 1.00 85.12 121 GLN A CA 1
ATOM 973 C C . GLN A 1 121 ? 44.934 11.086 -68.112 1.00 85.12 121 GLN A C 1
ATOM 975 O O . GLN A 1 121 ? 45.444 11.594 -69.113 1.00 85.12 121 GLN A O 1
ATOM 980 N N . LYS A 1 122 ? 45.639 10.306 -67.283 1.00 83.00 122 LYS A N 1
ATOM 981 C CA . LYS A 1 122 ? 47.056 9.968 -67.479 1.00 83.00 122 LYS A CA 1
ATOM 982 C C . LYS A 1 122 ? 47.282 9.051 -68.689 1.00 83.00 122 LYS A C 1
ATOM 984 O O . LYS A 1 122 ? 48.297 9.184 -69.372 1.00 83.00 122 LYS A O 1
ATOM 989 N N . GLU A 1 123 ? 46.343 8.154 -68.994 1.00 78.31 123 GLU A N 1
ATOM 990 C CA . GLU A 1 123 ? 46.387 7.330 -70.212 1.00 78.31 123 GLU A CA 1
ATOM 991 C C . GLU A 1 123 ? 46.053 8.125 -71.485 1.00 78.31 123 GLU A C 1
ATOM 993 O O . GLU A 1 123 ? 46.710 7.927 -72.513 1.00 78.31 123 GLU A O 1
ATOM 998 N N . GLN A 1 124 ? 45.117 9.082 -71.417 1.00 75.81 124 GLN A N 1
ATOM 999 C CA . GLN A 1 124 ? 44.864 10.025 -72.515 1.00 75.81 124 GLN A CA 1
ATOM 1000 C C . GLN A 1 124 ? 46.106 10.868 -72.831 1.00 75.81 124 GLN A C 1
ATOM 1002 O O . GLN A 1 124 ? 46.592 10.823 -73.957 1.00 75.81 124 GLN A O 1
ATOM 1007 N N . GLN A 1 125 ? 46.713 11.526 -71.837 1.00 78.19 125 GLN A N 1
ATOM 1008 C CA . GLN A 1 125 ? 47.943 12.309 -72.048 1.00 78.19 125 GLN A CA 1
ATOM 1009 C C . GLN A 1 125 ? 49.079 11.474 -72.663 1.00 78.19 125 GLN A C 1
ATOM 1011 O O . GLN A 1 125 ? 49.795 11.944 -73.547 1.00 78.19 125 GLN A O 1
ATOM 1016 N N . LYS A 1 126 ? 49.230 10.210 -72.243 1.00 75.75 126 LYS A N 1
ATOM 1017 C CA . LYS A 1 126 ? 50.238 9.296 -72.799 1.00 75.75 126 LYS A CA 1
ATOM 1018 C C . LYS A 1 126 ? 49.948 8.916 -74.257 1.00 75.75 126 LYS A C 1
ATOM 1020 O O . LYS A 1 126 ? 50.876 8.822 -75.058 1.00 75.75 126 LYS A O 1
ATOM 1025 N N . THR A 1 127 ? 48.686 8.687 -74.617 1.00 72.31 127 THR A N 1
ATOM 1026 C CA . THR A 1 127 ? 48.302 8.346 -75.999 1.00 72.31 127 THR A CA 1
ATOM 1027 C C . THR A 1 127 ? 48.349 9.558 -76.932 1.00 72.31 127 THR A C 1
ATOM 1029 O O . THR A 1 127 ? 48.794 9.420 -78.072 1.00 72.31 127 THR A O 1
ATOM 1032 N N . GLU A 1 128 ? 48.020 10.753 -76.440 1.00 71.62 128 GLU A N 1
ATOM 1033 C CA . GLU A 1 128 ? 48.197 12.024 -77.154 1.00 71.62 128 GLU A CA 1
ATOM 1034 C C . GLU A 1 128 ? 49.679 12.348 -77.404 1.00 71.62 128 GLU A C 1
ATOM 1036 O O . GLU A 1 128 ? 50.038 12.717 -78.523 1.00 71.62 128 GLU A O 1
ATOM 1041 N N . GLN A 1 129 ? 50.565 12.128 -76.423 1.00 65.69 129 GLN A N 1
ATOM 1042 C CA . GLN A 1 129 ? 52.017 12.268 -76.617 1.00 65.69 129 GLN A CA 1
ATOM 1043 C C . GLN A 1 129 ? 52.551 11.319 -77.700 1.00 65.69 129 GLN A C 1
ATOM 1045 O O . GLN A 1 129 ? 53.259 11.765 -78.599 1.00 65.69 129 GLN A O 1
ATOM 1050 N N . ILE A 1 130 ? 52.158 10.040 -77.680 1.00 66.31 130 ILE A N 1
ATOM 1051 C CA . ILE A 1 130 ? 52.564 9.056 -78.702 1.00 66.31 130 ILE A CA 1
ATOM 1052 C C . ILE A 1 130 ? 52.035 9.444 -80.099 1.00 66.31 130 ILE A C 1
ATOM 1054 O O . ILE A 1 130 ? 52.724 9.250 -81.104 1.00 66.31 130 ILE A O 1
ATOM 1058 N N . ALA A 1 131 ? 50.835 10.027 -80.188 1.00 64.81 131 ALA A N 1
ATOM 1059 C CA . ALA A 1 131 ? 50.293 10.542 -81.445 1.00 64.81 131 ALA A CA 1
ATOM 1060 C C . ALA A 1 131 ? 51.056 11.784 -81.952 1.00 64.81 131 ALA A C 1
ATOM 1062 O O . ALA A 1 131 ? 51.341 11.883 -83.147 1.00 64.81 131 ALA A O 1
ATOM 1063 N N . ALA A 1 132 ? 51.432 12.702 -81.057 1.00 61.47 132 ALA A N 1
ATOM 1064 C CA . ALA A 1 132 ? 52.220 13.887 -81.389 1.00 61.47 132 ALA A CA 1
ATOM 1065 C C . ALA A 1 132 ? 53.655 13.532 -81.820 1.00 61.47 132 ALA A C 1
ATOM 1067 O O . ALA A 1 132 ? 54.156 14.067 -82.811 1.00 61.47 132 ALA A O 1
ATOM 1068 N N . GLU A 1 133 ? 54.306 12.592 -81.131 1.00 58.47 133 GLU A N 1
ATOM 1069 C CA . GLU A 1 133 ? 55.658 12.125 -81.453 1.00 58.47 133 GLU A CA 1
ATOM 1070 C C . GLU A 1 133 ? 55.710 11.455 -82.836 1.00 58.47 133 GLU A C 1
ATOM 1072 O O . GLU A 1 133 ? 56.603 11.739 -83.636 1.00 58.47 133 GLU A O 1
ATOM 1077 N N . LYS A 1 134 ? 54.684 10.667 -83.190 1.00 56.06 134 LYS A N 1
ATOM 1078 C CA . LYS A 1 134 ? 54.573 10.028 -84.512 1.00 56.06 134 LYS A CA 1
ATOM 1079 C C . LYS A 1 134 ? 54.487 11.027 -85.678 1.00 56.06 134 LYS A C 1
ATOM 1081 O O . LYS A 1 134 ? 54.927 10.697 -86.777 1.00 56.06 134 LYS A O 1
ATOM 1086 N N . ASN A 1 135 ? 53.979 12.239 -85.447 1.00 54.81 135 ASN A N 1
ATOM 1087 C CA . ASN A 1 135 ? 53.960 13.313 -86.449 1.00 54.81 135 ASN A CA 1
ATOM 1088 C C . ASN A 1 135 ? 55.307 14.055 -86.572 1.00 54.81 135 ASN A C 1
ATOM 1090 O O . ASN A 1 135 ? 55.565 14.669 -87.603 1.00 54.81 135 ASN A O 1
ATOM 1094 N N . ASN A 1 136 ? 56.185 13.985 -85.564 1.00 52.03 136 ASN A N 1
ATOM 1095 C CA . ASN A 1 136 ? 57.473 14.694 -85.549 1.00 52.03 136 ASN A CA 1
ATOM 1096 C C . ASN A 1 136 ? 58.623 13.924 -86.232 1.00 52.03 136 ASN A C 1
ATOM 1098 O O . ASN A 1 136 ? 59.718 14.458 -86.383 1.00 52.03 136 ASN A O 1
ATOM 1102 N N . LEU A 1 137 ? 58.392 12.689 -86.690 1.00 45.34 137 LEU A N 1
ATOM 1103 C CA . LEU A 1 137 ? 59.399 11.891 -87.407 1.00 45.34 137 LEU A CA 1
ATOM 1104 C C . LEU A 1 137 ? 59.494 12.230 -88.914 1.00 45.34 137 LEU A C 1
ATOM 1106 O O . LEU A 1 137 ? 60.271 11.610 -89.637 1.00 45.34 137 LEU A O 1
ATOM 1110 N N . ALA A 1 138 ? 58.703 13.196 -89.396 1.00 42.31 138 ALA A N 1
ATOM 1111 C CA . ALA A 1 138 ? 58.536 13.502 -90.819 1.00 42.31 138 ALA A CA 1
ATOM 1112 C C . ALA A 1 138 ? 59.306 14.740 -91.331 1.00 42.31 138 ALA A C 1
ATOM 1114 O O . ALA A 1 138 ? 59.187 15.046 -92.514 1.00 42.31 138 ALA A O 1
ATOM 1115 N N . ASP A 1 139 ? 60.100 15.430 -90.499 1.00 40.53 139 ASP A N 1
ATOM 1116 C CA . ASP A 1 139 ? 60.947 16.542 -90.964 1.00 40.53 139 ASP A CA 1
ATOM 1117 C C . ASP A 1 139 ? 62.229 16.703 -90.115 1.00 40.53 139 ASP A C 1
ATOM 1119 O O . ASP A 1 139 ? 62.164 17.066 -88.938 1.00 40.53 139 ASP A O 1
ATOM 1123 N N . LYS A 1 140 ? 63.413 16.380 -90.673 1.00 45.59 140 LYS A N 1
ATOM 1124 C CA . LYS A 1 140 ? 64.707 16.543 -89.968 1.00 45.59 140 LYS A CA 1
ATOM 1125 C C . LYS A 1 140 ? 65.952 16.673 -90.867 1.00 45.59 140 LYS A C 1
ATOM 1127 O O . LYS A 1 140 ? 66.903 15.899 -90.758 1.00 45.59 140 LYS A O 1
ATOM 1132 N N . THR A 1 141 ? 65.999 17.735 -91.664 1.00 32.31 141 THR A N 1
ATOM 1133 C CA . THR A 1 141 ? 67.233 18.368 -92.188 1.00 32.31 141 THR A CA 1
ATOM 1134 C C . THR A 1 141 ? 66.938 19.868 -92.293 1.00 32.31 141 THR A C 1
ATOM 1136 O O . THR A 1 141 ? 65.974 20.222 -92.953 1.00 32.31 141 THR A O 1
ATOM 1139 N N . THR A 1 142 ? 67.650 20.822 -91.680 1.00 34.28 142 THR A N 1
ATOM 1140 C CA . THR A 1 142 ? 69.115 21.037 -91.581 1.00 34.28 142 THR A CA 1
ATOM 1141 C C . THR A 1 142 ? 69.366 21.991 -90.379 1.00 34.28 142 THR A C 1
ATOM 1143 O O . THR A 1 142 ? 68.529 22.847 -90.126 1.00 34.28 142 THR A O 1
ATOM 1146 N N . ALA A 1 143 ? 70.328 21.781 -89.465 1.00 33.81 143 ALA A N 1
ATOM 1147 C CA . ALA A 1 143 ? 71.678 22.402 -89.423 1.00 33.81 143 ALA A CA 1
ATOM 1148 C C . ALA A 1 143 ? 71.754 23.909 -89.832 1.00 33.81 143 ALA A C 1
ATOM 1150 O O . ALA A 1 143 ? 71.160 24.281 -90.835 1.00 33.81 143 ALA A O 1
ATOM 1151 N N . MET A 1 144 ? 72.512 24.818 -89.182 1.00 29.31 144 MET A N 1
ATOM 1152 C CA . MET A 1 144 ? 73.477 24.731 -88.055 1.00 29.31 144 MET A CA 1
ATOM 1153 C C . MET A 1 144 ? 73.864 26.158 -87.541 1.00 29.31 144 MET A C 1
ATOM 1155 O O . MET A 1 144 ? 73.639 27.115 -88.274 1.00 29.31 144 MET A O 1
ATOM 1159 N N . ASN A 1 145 ? 74.550 26.276 -86.381 1.00 32.53 145 ASN A N 1
ATOM 1160 C CA . ASN A 1 145 ? 75.268 27.472 -85.839 1.00 32.53 145 ASN A CA 1
ATOM 1161 C C . ASN A 1 145 ? 74.420 28.691 -85.352 1.00 32.53 145 ASN A C 1
ATOM 1163 O O . ASN A 1 145 ? 73.349 28.943 -85.885 1.00 32.53 145 ASN A O 1
ATOM 1167 N N . THR A 1 146 ? 74.818 29.503 -84.347 1.00 32.06 146 THR A N 1
ATOM 1168 C CA . THR A 1 146 ? 76.002 29.483 -83.435 1.00 32.06 146 THR A CA 1
ATOM 1169 C C . THR A 1 146 ? 75.734 30.198 -82.090 1.00 32.06 146 THR A C 1
ATOM 1171 O O . THR A 1 146 ? 75.192 31.295 -82.092 1.00 32.06 146 THR A O 1
ATOM 1174 N N . ASN A 1 147 ? 76.206 29.578 -81.000 1.00 35.50 147 ASN A N 1
ATOM 1175 C CA . ASN A 1 147 ? 76.814 30.084 -79.745 1.00 35.50 147 ASN A CA 1
ATOM 1176 C C . ASN A 1 147 ? 76.470 31.481 -79.164 1.00 35.50 147 ASN A C 1
ATOM 1178 O O . ASN A 1 147 ? 76.752 32.487 -79.807 1.00 35.50 147 ASN A O 1
ATOM 1182 N N . ASP A 1 148 ? 76.157 31.530 -77.856 1.00 32.59 148 ASP A N 1
ATOM 1183 C CA . ASP A 1 148 ? 77.110 32.007 -76.819 1.00 32.59 148 ASP A CA 1
ATOM 1184 C C . ASP A 1 148 ? 76.770 31.437 -75.406 1.00 32.59 148 ASP A C 1
ATOM 1186 O O . ASP A 1 148 ? 75.719 30.821 -75.247 1.00 32.59 148 ASP A O 1
ATOM 1190 N N . ALA A 1 149 ? 77.696 31.598 -74.445 1.00 36.38 149 ALA A N 1
ATOM 1191 C CA . ALA A 1 149 ? 77.665 31.507 -72.963 1.00 36.38 149 ALA A CA 1
ATOM 1192 C C . ALA A 1 149 ? 76.420 30.944 -72.205 1.00 36.38 149 ALA A C 1
ATOM 1194 O O . ALA A 1 149 ? 75.287 31.327 -72.473 1.00 36.38 149 ALA A O 1
ATOM 1195 N N . SER A 1 150 ? 76.555 30.154 -71.121 1.00 40.44 150 SER A N 1
ATOM 1196 C CA . SER A 1 150 ? 77.758 29.668 -70.400 1.00 40.44 150 SER A CA 1
ATOM 1197 C C . SER A 1 150 ? 77.459 28.500 -69.437 1.00 40.44 150 SER A C 1
ATOM 1199 O O . SER A 1 150 ? 76.407 28.498 -68.809 1.00 40.44 150 SER A O 1
ATOM 1201 N N . ASP A 1 151 ? 78.444 27.606 -69.285 1.00 37.06 151 ASP A N 1
ATOM 1202 C CA . ASP A 1 151 ? 78.703 26.601 -68.227 1.00 37.06 151 ASP A CA 1
ATOM 1203 C C . ASP A 1 151 ? 77.559 25.800 -67.557 1.00 37.06 151 ASP A C 1
ATOM 1205 O O . ASP A 1 151 ? 76.725 26.299 -66.803 1.00 37.06 151 ASP A O 1
ATOM 1209 N N . SER A 1 152 ? 77.657 24.480 -67.752 1.00 36.94 152 SER A N 1
ATOM 1210 C CA . SER A 1 152 ? 77.076 23.406 -66.928 1.00 36.94 152 SER A CA 1
ATOM 1211 C C . SER A 1 152 ? 77.992 23.175 -65.700 1.00 36.94 152 SER A C 1
ATOM 1213 O O . SER A 1 152 ? 79.147 23.582 -65.726 1.00 36.94 152 SER A O 1
ATOM 1215 N N . GLU A 1 153 ? 77.573 22.630 -64.553 1.00 39.56 153 GLU A N 1
ATOM 1216 C CA . GLU A 1 153 ? 77.359 21.197 -64.245 1.00 39.56 153 GLU A CA 1
ATOM 1217 C C . GLU A 1 153 ? 77.040 21.070 -62.719 1.00 39.56 153 GLU A C 1
ATOM 1219 O O . GLU A 1 153 ? 77.282 22.023 -61.982 1.00 39.56 153 GLU A O 1
ATOM 1224 N N . SER A 1 154 ? 76.541 19.979 -62.107 1.00 36.88 154 SER A N 1
ATOM 1225 C CA . SER A 1 154 ? 76.115 18.631 -62.544 1.00 36.88 154 SER A CA 1
ATOM 1226 C C . SER A 1 154 ? 75.360 17.911 -61.391 1.00 36.88 154 SER A C 1
ATOM 1228 O O . SER A 1 154 ? 75.690 18.152 -60.236 1.00 36.88 154 SER A O 1
ATOM 1230 N N . LEU A 1 155 ? 74.382 17.042 -61.727 1.00 35.62 155 LEU A N 1
ATOM 1231 C CA . LEU A 1 155 ? 73.807 15.878 -60.983 1.00 35.62 155 LEU A CA 1
ATOM 1232 C C . LEU A 1 155 ? 73.412 16.031 -59.474 1.00 35.62 155 LEU A C 1
ATOM 1234 O O . LEU A 1 155 ? 74.186 16.466 -58.638 1.00 35.62 155 LEU A O 1
ATOM 1238 N N . SER A 1 156 ? 72.168 15.744 -59.040 1.00 40.16 156 SER A N 1
ATOM 1239 C CA . SER A 1 156 ? 71.535 14.404 -58.849 1.00 40.16 156 SER A CA 1
ATOM 1240 C C . SER A 1 156 ? 72.325 13.491 -57.880 1.00 40.16 156 SER A C 1
ATOM 1242 O O . SER A 1 156 ? 73.500 13.259 -58.127 1.00 40.16 156 SER A O 1
ATOM 1244 N N . ILE A 1 157 ? 71.799 12.893 -56.795 1.00 45.62 157 ILE A N 1
ATOM 1245 C CA . ILE A 1 157 ? 70.426 12.626 -56.266 1.00 45.62 157 ILE A CA 1
ATOM 1246 C C . ILE A 1 157 ? 70.493 12.678 -54.686 1.00 45.62 157 ILE A C 1
ATOM 1248 O O . ILE A 1 157 ? 71.526 13.114 -54.190 1.00 45.62 157 ILE A O 1
ATOM 1252 N N . ASP A 1 158 ? 69.547 12.344 -53.779 1.00 33.91 158 ASP A N 1
ATOM 1253 C CA . ASP A 1 158 ? 68.311 11.524 -53.764 1.00 33.91 158 ASP A CA 1
ATOM 1254 C C . ASP A 1 158 ? 67.375 11.802 -52.529 1.00 33.91 158 ASP A C 1
ATOM 1256 O O . ASP A 1 158 ? 67.819 12.378 -51.540 1.00 33.91 158 ASP A O 1
ATOM 1260 N N . ASN A 1 159 ? 66.151 11.239 -52.557 1.00 38.22 159 ASN A N 1
ATOM 1261 C CA . ASN A 1 159 ? 65.346 10.629 -51.461 1.00 38.22 159 ASN A CA 1
ATOM 1262 C C . ASN A 1 159 ? 64.574 11.386 -50.327 1.00 38.22 159 ASN A C 1
ATOM 1264 O O . ASN A 1 159 ? 64.959 12.428 -49.813 1.00 38.22 159 ASN A O 1
ATOM 1268 N N . THR A 1 160 ? 63.487 10.706 -49.906 1.00 33.53 160 THR A N 1
ATOM 1269 C CA . THR A 1 160 ? 62.654 10.769 -48.671 1.00 33.53 160 THR A CA 1
ATOM 1270 C C . THR A 1 160 ? 62.032 12.093 -48.183 1.00 33.53 160 THR A C 1
ATOM 1272 O O . THR A 1 160 ? 62.699 12.989 -47.678 1.00 33.53 160 THR A O 1
ATOM 1275 N N . VAL A 1 161 ? 60.689 12.122 -48.143 1.00 41.53 161 VAL A N 1
ATOM 1276 C CA . VAL A 1 161 ? 59.885 13.088 -47.368 1.00 41.53 161 VAL A CA 1
ATOM 1277 C C . VAL A 1 161 ? 59.429 12.452 -46.052 1.00 41.53 161 VAL A C 1
ATOM 1279 O O . VAL A 1 161 ? 58.665 11.489 -46.076 1.00 41.53 161 VAL A O 1
ATOM 1282 N N . GLU A 1 162 ? 59.792 13.049 -44.916 1.00 33.91 162 GLU A N 1
ATOM 1283 C CA . GLU A 1 162 ? 59.089 12.840 -43.643 1.00 33.91 162 GLU A CA 1
ATOM 1284 C C . GLU A 1 162 ? 58.739 14.166 -42.943 1.00 33.91 162 GLU A C 1
ATOM 1286 O O . GLU A 1 162 ? 59.122 15.254 -43.374 1.00 33.91 162 GLU A O 1
ATOM 1291 N N . LYS A 1 163 ? 57.870 14.080 -41.931 1.00 39.03 163 LYS A N 1
ATOM 1292 C CA . LYS A 1 163 ? 56.886 15.122 -41.603 1.00 39.03 163 LYS A CA 1
ATOM 1293 C C . LYS A 1 163 ? 57.133 15.747 -40.229 1.00 39.03 163 LYS A C 1
ATOM 1295 O O . LYS A 1 163 ? 56.779 15.156 -39.210 1.00 39.03 163 LYS A O 1
ATOM 1300 N N . ASN A 1 164 ? 57.645 16.978 -40.203 1.00 33.06 164 ASN A N 1
ATOM 1301 C CA . ASN A 1 164 ? 57.958 17.661 -38.948 1.00 33.06 164 ASN A CA 1
ATOM 1302 C C . ASN A 1 164 ? 56.782 18.405 -38.285 1.00 33.06 164 ASN A C 1
ATOM 1304 O O . ASN A 1 164 ? 56.037 19.174 -38.890 1.00 33.06 164 ASN A O 1
ATOM 1308 N N . GLN A 1 165 ? 56.706 18.150 -36.982 1.00 36.19 165 GLN A N 1
ATOM 1309 C CA . GLN A 1 165 ? 56.137 18.936 -35.884 1.00 36.19 165 GLN A CA 1
ATOM 1310 C C . GLN A 1 165 ? 56.844 20.314 -35.742 1.00 36.19 165 GLN A C 1
ATOM 1312 O O . GLN A 1 165 ? 57.906 20.495 -36.327 1.00 36.19 165 GLN A O 1
ATOM 1317 N N . ASN A 1 166 ? 56.426 21.298 -34.929 1.00 32.59 166 ASN A N 1
ATOM 1318 C CA . ASN A 1 166 ? 55.153 21.666 -34.271 1.00 32.59 166 ASN A CA 1
ATOM 1319 C C . ASN A 1 166 ? 55.376 23.007 -33.505 1.00 32.59 166 ASN A C 1
ATOM 1321 O O . ASN A 1 166 ? 56.486 23.217 -33.040 1.00 32.59 166 ASN A O 1
ATOM 1325 N N . VAL A 1 167 ? 54.331 23.838 -33.326 1.00 38.94 167 VAL A N 1
ATOM 1326 C CA . VAL A 1 167 ? 54.128 24.900 -32.288 1.00 38.94 167 VAL A CA 1
ATOM 1327 C C . VAL A 1 167 ? 55.252 25.900 -31.912 1.00 38.94 167 VAL A C 1
ATOM 1329 O O . VAL A 1 167 ? 56.324 25.517 -31.478 1.00 38.94 167 VAL A O 1
ATOM 1332 N N . GLU A 1 168 ? 54.903 27.200 -31.915 1.00 35.56 168 GLU A N 1
ATOM 1333 C CA . GLU A 1 168 ? 55.141 28.272 -30.900 1.00 35.56 168 GLU A CA 1
ATOM 1334 C C . GLU A 1 168 ? 54.813 29.646 -31.579 1.00 35.56 168 GLU A C 1
ATOM 1336 O O . GLU A 1 168 ? 54.981 29.761 -32.789 1.00 35.56 168 GLU A O 1
ATOM 1341 N N . LYS A 1 169 ? 54.324 30.742 -30.956 1.00 33.41 169 LYS A N 1
ATOM 1342 C CA . LYS A 1 169 ? 53.890 31.071 -29.571 1.00 33.41 169 LYS A CA 1
ATOM 1343 C C . LYS A 1 169 ? 53.371 32.525 -29.485 1.00 33.41 169 LYS A C 1
ATOM 1345 O O . LYS A 1 169 ? 53.600 33.299 -30.409 1.00 33.41 169 LYS A O 1
ATOM 1350 N N . SER A 1 170 ? 52.828 32.900 -28.315 1.00 34.09 170 SER A N 1
ATOM 1351 C CA . SER A 1 170 ? 52.518 34.269 -27.817 1.00 34.09 170 SER A CA 1
ATOM 1352 C C . SER A 1 170 ? 51.063 34.739 -27.988 1.00 34.09 170 SER A C 1
ATOM 1354 O O . SER A 1 170 ? 50.429 34.400 -28.976 1.00 34.09 170 SER A O 1
ATOM 1356 N N . ALA A 1 171 ? 50.493 35.578 -27.107 1.00 29.88 171 ALA A N 1
ATOM 1357 C CA . ALA A 1 171 ? 50.772 35.845 -25.680 1.00 29.88 171 ALA A CA 1
ATOM 1358 C C . ALA A 1 171 ? 49.624 36.686 -25.066 1.00 29.88 171 ALA A C 1
ATOM 1360 O O . ALA A 1 171 ? 49.171 37.636 -25.699 1.00 29.88 171 ALA A O 1
ATOM 1361 N N . ALA A 1 172 ? 49.214 36.399 -23.824 1.00 31.89 172 ALA A N 1
ATOM 1362 C CA . ALA A 1 172 ? 48.411 37.292 -22.971 1.00 31.89 172 ALA A CA 1
ATOM 1363 C C . ALA A 1 172 ? 48.548 36.872 -21.491 1.00 31.89 172 ALA A C 1
ATOM 1365 O O . ALA A 1 172 ? 48.697 35.683 -21.212 1.00 31.89 172 ALA A O 1
ATOM 1366 N N . THR A 1 173 ? 48.495 37.826 -20.551 1.00 27.78 173 THR A N 1
ATOM 1367 C CA . THR A 1 173 ? 48.861 37.606 -19.134 1.00 27.78 173 THR A CA 1
ATOM 1368 C C . THR A 1 173 ? 47.935 38.344 -18.165 1.00 27.78 173 THR A C 1
ATOM 1370 O O . THR A 1 173 ? 47.789 39.555 -18.296 1.00 27.78 173 THR A O 1
ATOM 1373 N N . GLN A 1 174 ? 47.415 37.640 -17.148 1.00 34.28 174 GLN A N 1
ATOM 1374 C CA . GLN A 1 174 ? 46.989 38.120 -15.811 1.00 34.28 174 GLN A CA 1
ATOM 1375 C C . GLN A 1 174 ? 46.715 36.856 -14.945 1.00 34.28 174 GLN A C 1
ATOM 1377 O O . GLN A 1 174 ? 46.137 35.905 -15.458 1.00 34.28 174 GLN A O 1
ATOM 1382 N N . SER A 1 175 ? 47.323 36.647 -13.763 1.00 31.55 175 SER A N 1
ATOM 1383 C CA . SER A 1 175 ? 47.152 37.347 -12.463 1.00 31.55 175 SER A CA 1
ATOM 1384 C C . SER A 1 175 ? 45.857 36.926 -11.738 1.00 31.55 175 SER A C 1
ATOM 1386 O O . SER A 1 175 ? 44.795 37.106 -12.316 1.00 31.55 175 SER A O 1
ATOM 1388 N N . SER A 1 176 ? 45.837 36.441 -10.482 1.00 33.06 176 SER A N 1
ATOM 1389 C CA . SER A 1 176 ? 46.900 36.110 -9.498 1.00 33.06 176 SER A CA 1
ATOM 1390 C C . SER A 1 176 ? 46.324 35.230 -8.357 1.00 33.06 176 SER A C 1
ATOM 1392 O O . SER A 1 176 ? 45.109 35.205 -8.194 1.00 33.06 176 SER A O 1
ATOM 1394 N N . SER A 1 177 ? 47.199 34.637 -7.523 1.00 33.81 177 SER A N 1
ATOM 1395 C CA . SER A 1 177 ? 46.927 34.037 -6.189 1.00 33.81 177 SER A CA 1
ATOM 1396 C C . SER A 1 177 ? 46.077 32.744 -6.145 1.00 33.81 177 SER A C 1
ATOM 1398 O O . SER A 1 177 ? 45.169 32.560 -6.942 1.00 33.81 177 SER A O 1
ATOM 1400 N N . GLU A 1 178 ? 46.305 31.777 -5.242 1.00 32.97 178 GLU A N 1
ATOM 1401 C CA . GLU A 1 178 ? 47.332 31.629 -4.185 1.00 32.97 178 GLU A CA 1
ATOM 1402 C C . GLU A 1 178 ? 47.631 30.135 -3.903 1.00 32.97 178 GLU A C 1
ATOM 1404 O O . GLU A 1 178 ? 46.909 29.264 -4.383 1.00 32.97 178 GLU A O 1
ATOM 1409 N N . ASN A 1 179 ? 48.719 29.810 -3.183 1.00 38.56 179 ASN A N 1
ATOM 1410 C CA . ASN A 1 179 ? 49.289 28.448 -3.166 1.00 38.56 179 ASN A CA 1
ATOM 1411 C C . ASN A 1 179 ? 49.925 28.065 -1.805 1.00 38.56 179 ASN A C 1
ATOM 1413 O O . ASN A 1 179 ? 50.709 28.856 -1.276 1.00 38.56 179 ASN A O 1
ATOM 1417 N N . LYS A 1 180 ? 49.644 26.864 -1.250 1.00 37.97 180 LYS A N 1
ATOM 1418 C CA . LYS A 1 180 ? 50.337 26.297 -0.056 1.00 37.97 180 LYS A CA 1
ATOM 1419 C C . LYS A 1 180 ? 50.039 24.784 0.152 1.00 37.97 180 LYS A C 1
ATOM 1421 O O . LYS A 1 180 ? 48.947 24.456 0.593 1.00 37.97 180 LYS A O 1
ATOM 1426 N N . THR A 1 181 ? 50.787 23.816 -0.398 1.00 37.53 181 THR A N 1
ATOM 1427 C CA . THR A 1 181 ? 52.123 23.229 -0.068 1.00 37.53 181 THR A CA 1
ATOM 1428 C C . THR A 1 181 ? 52.212 22.123 1.015 1.00 37.53 181 THR A C 1
ATOM 1430 O O . THR A 1 181 ? 51.773 22.306 2.142 1.00 37.53 181 THR A O 1
ATOM 1433 N N . ILE A 1 182 ? 52.957 21.053 0.650 1.00 41.69 182 ILE A N 1
ATOM 1434 C CA . ILE A 1 182 ? 53.726 20.070 1.468 1.00 41.69 182 ILE A CA 1
ATOM 1435 C C . ILE A 1 182 ? 52.962 18.963 2.236 1.00 41.69 182 ILE A C 1
ATOM 1437 O O . ILE A 1 182 ? 52.334 19.223 3.256 1.00 41.69 182 ILE A O 1
ATOM 1441 N N . SER A 1 183 ? 53.178 17.695 1.841 1.00 34.59 183 SER A N 1
ATOM 1442 C CA . SER A 1 183 ? 54.037 16.736 2.585 1.00 34.59 183 SER A CA 1
ATOM 1443 C C . SER A 1 183 ? 54.367 15.480 1.745 1.00 34.59 183 SER A C 1
ATOM 1445 O O . SER A 1 183 ? 53.716 15.229 0.734 1.00 34.59 183 SER A O 1
ATOM 1447 N N . GLU A 1 184 ? 55.390 14.716 2.144 1.00 35.12 184 GLU A N 1
ATOM 1448 C CA . GLU A 1 184 ? 55.964 13.559 1.423 1.00 35.12 184 GLU A CA 1
ATOM 1449 C C . GLU A 1 184 ? 55.753 12.208 2.159 1.00 35.12 184 GLU A C 1
ATOM 1451 O O . GLU A 1 184 ? 55.155 12.170 3.232 1.00 35.12 184 GLU A O 1
ATOM 1456 N N . HIS A 1 185 ? 56.340 11.131 1.601 1.00 37.75 185 HIS A N 1
ATOM 1457 C CA . HIS A 1 185 ? 56.448 9.739 2.100 1.00 37.75 185 HIS A CA 1
ATOM 1458 C C . HIS A 1 185 ? 55.218 8.809 1.893 1.00 37.75 185 HIS A C 1
ATOM 1460 O O . HIS A 1 185 ? 54.084 9.219 2.094 1.00 37.75 185 HIS A O 1
ATOM 1466 N N . ALA A 1 186 ? 55.364 7.526 1.504 1.00 32.53 186 ALA A N 1
ATOM 1467 C CA . ALA A 1 186 ? 56.576 6.762 1.150 1.00 32.53 186 ALA A CA 1
ATOM 1468 C C . ALA A 1 186 ? 56.369 5.660 0.077 1.00 32.53 186 ALA A C 1
ATOM 1470 O O . ALA A 1 186 ? 55.289 5.110 -0.103 1.00 32.53 186 ALA A O 1
ATOM 1471 N N . ASN A 1 187 ? 57.493 5.334 -0.571 1.00 39.47 187 ASN A N 1
ATOM 1472 C CA . ASN A 1 187 ? 57.831 4.168 -1.403 1.00 39.47 187 ASN A CA 1
ATOM 1473 C C . ASN A 1 187 ? 57.355 2.796 -0.859 1.00 39.47 187 ASN A C 1
ATOM 1475 O O . ASN A 1 187 ? 57.471 2.581 0.344 1.00 39.47 187 ASN A O 1
ATOM 1479 N N . VAL A 1 188 ? 56.996 1.843 -1.745 1.00 36.41 188 VAL A N 1
ATOM 1480 C CA . VAL A 1 188 ? 57.536 0.453 -1.748 1.00 36.41 188 VAL A CA 1
ATOM 1481 C C . VAL A 1 188 ? 57.124 -0.364 -3.000 1.00 36.41 188 VAL A C 1
ATOM 1483 O O . VAL A 1 188 ? 55.972 -0.348 -3.410 1.00 36.41 188 VAL A O 1
ATOM 1486 N N . ALA A 1 189 ? 58.101 -1.116 -3.532 1.00 34.56 189 ALA A N 1
ATOM 1487 C CA . ALA A 1 189 ? 58.046 -2.318 -4.390 1.00 34.56 189 ALA A CA 1
ATOM 1488 C C . ALA A 1 189 ? 57.218 -2.365 -5.702 1.00 34.56 189 ALA A C 1
ATOM 1490 O O . ALA A 1 189 ? 55.993 -2.336 -5.725 1.00 34.56 189 ALA A O 1
ATOM 1491 N N . ASN A 1 190 ? 57.937 -2.697 -6.780 1.00 40.75 190 ASN A N 1
ATOM 1492 C CA . ASN A 1 190 ? 57.437 -3.382 -7.975 1.00 40.75 190 ASN A CA 1
ATOM 1493 C C . ASN A 1 190 ? 58.263 -4.666 -8.182 1.00 40.75 190 ASN A C 1
ATOM 1495 O O . ASN A 1 190 ? 59.472 -4.536 -8.366 1.00 40.75 190 ASN A O 1
ATOM 1499 N N . ASP A 1 191 ? 57.638 -5.853 -8.210 1.00 36.66 191 ASP A N 1
ATOM 1500 C CA . ASP A 1 191 ? 58.103 -6.993 -9.031 1.00 36.66 191 ASP A CA 1
ATOM 1501 C C . ASP A 1 191 ? 57.001 -8.069 -9.265 1.00 36.66 191 ASP A C 1
ATOM 1503 O O . ASP A 1 191 ? 55.868 -7.957 -8.799 1.00 36.66 191 ASP A O 1
ATOM 1507 N N . LYS A 1 192 ? 57.355 -9.080 -10.065 1.00 45.69 192 LYS A N 1
ATOM 1508 C CA . LYS A 1 192 ? 56.552 -10.027 -10.863 1.00 45.69 192 LYS A CA 1
ATOM 1509 C C . LYS A 1 192 ? 55.699 -11.099 -10.155 1.00 45.69 192 LYS A C 1
ATOM 1511 O O . LYS A 1 192 ? 56.200 -11.925 -9.404 1.00 45.69 192 LYS A O 1
ATOM 1516 N N . HIS A 1 193 ? 54.445 -11.204 -10.614 1.00 49.66 193 HIS A N 1
ATOM 1517 C CA . HIS A 1 193 ? 53.944 -12.244 -11.549 1.00 49.66 193 HIS A CA 1
ATOM 1518 C C . HIS A 1 193 ? 54.439 -13.709 -11.398 1.00 49.66 193 HIS A C 1
ATOM 1520 O O . HIS A 1 193 ? 55.594 -13.985 -11.708 1.00 49.66 193 HIS A O 1
ATOM 1526 N N . ILE A 1 194 ? 53.511 -14.661 -11.164 1.00 45.00 194 ILE A N 1
ATOM 1527 C CA . ILE A 1 194 ? 53.332 -15.935 -11.919 1.00 45.00 194 ILE A CA 1
ATOM 1528 C C . ILE A 1 194 ? 51.977 -16.610 -11.566 1.00 45.00 194 ILE A C 1
ATOM 1530 O O . ILE A 1 194 ? 51.502 -16.533 -10.441 1.00 45.00 194 ILE A O 1
ATOM 1534 N N . ASN A 1 195 ? 51.379 -17.235 -12.585 1.00 53.88 195 ASN A N 1
ATOM 1535 C CA . ASN A 1 195 ? 50.098 -17.959 -12.700 1.00 53.88 195 ASN A CA 1
ATOM 1536 C C . ASN A 1 195 ? 49.668 -18.877 -11.526 1.00 53.88 195 ASN A C 1
ATOM 1538 O O . ASN A 1 195 ? 50.477 -19.698 -11.105 1.00 53.88 195 ASN A O 1
ATOM 1542 N N . ASP A 1 196 ? 48.365 -18.887 -11.163 1.00 48.16 196 ASP A N 1
ATOM 1543 C CA . ASP A 1 196 ? 47.710 -20.046 -10.496 1.00 48.16 196 ASP A CA 1
ATOM 1544 C C . ASP A 1 196 ? 46.143 -20.057 -10.549 1.00 48.16 196 ASP A C 1
ATOM 1546 O O . ASP A 1 196 ? 45.439 -20.128 -9.539 1.00 48.16 196 ASP A O 1
ATOM 1550 N N . ASP A 1 197 ? 45.546 -19.963 -11.748 1.00 52.53 197 ASP A N 1
ATOM 1551 C CA . ASP A 1 197 ? 44.094 -19.707 -11.944 1.00 52.53 197 ASP A CA 1
ATOM 1552 C C . ASP A 1 197 ? 43.143 -20.911 -11.701 1.00 52.53 197 ASP A C 1
ATOM 1554 O O . ASP A 1 197 ? 41.920 -20.773 -11.704 1.00 52.53 197 ASP A O 1
ATOM 1558 N N . HIS A 1 198 ? 43.654 -22.129 -11.489 1.00 56.62 198 HIS A N 1
ATOM 1559 C CA . HIS A 1 198 ? 42.800 -23.329 -11.358 1.00 56.62 198 HIS A CA 1
ATOM 1560 C C . HIS A 1 198 ? 42.648 -23.855 -9.923 1.00 56.62 198 HIS A C 1
ATOM 1562 O O . HIS A 1 198 ? 41.735 -24.637 -9.655 1.00 56.62 198 HIS A O 1
ATOM 1568 N N . SER A 1 199 ? 43.462 -23.375 -8.979 1.00 53.38 199 SER A N 1
ATOM 1569 C CA . SER A 1 199 ? 43.332 -23.722 -7.555 1.00 53.38 199 SER A CA 1
ATOM 1570 C C . SER A 1 199 ? 42.160 -22.981 -6.887 1.00 53.38 199 SER A C 1
ATOM 1572 O O . SER A 1 199 ? 41.336 -23.584 -6.193 1.00 53.38 199 SER A O 1
ATOM 1574 N N . ILE A 1 200 ? 42.019 -21.679 -7.178 1.00 52.59 200 ILE A N 1
ATOM 1575 C CA . ILE A 1 200 ? 41.036 -20.771 -6.557 1.00 52.59 200 ILE A CA 1
ATOM 1576 C C . ILE A 1 200 ? 39.598 -21.302 -6.659 1.00 52.59 200 ILE A C 1
ATOM 1578 O O . ILE A 1 200 ? 38.854 -21.294 -5.676 1.00 52.59 200 ILE A O 1
ATOM 1582 N N . LYS A 1 201 ? 39.201 -21.802 -7.835 1.00 55.25 201 LYS A N 1
ATOM 1583 C CA . LYS A 1 201 ? 37.811 -22.190 -8.116 1.00 55.25 201 LYS A CA 1
ATOM 1584 C C . LYS A 1 201 ? 37.362 -23.422 -7.320 1.00 55.25 201 LYS A C 1
ATOM 1586 O O . LYS A 1 201 ? 36.290 -23.411 -6.721 1.00 55.25 201 LYS A O 1
ATOM 1591 N N . ALA A 1 202 ? 38.210 -24.449 -7.232 1.00 54.41 202 ALA A N 1
ATOM 1592 C CA . ALA A 1 202 ? 37.908 -25.664 -6.472 1.00 54.41 202 ALA A CA 1
ATOM 1593 C C . ALA A 1 202 ? 37.832 -25.406 -4.954 1.00 54.41 202 ALA A C 1
ATOM 1595 O O . ALA A 1 202 ? 37.013 -26.014 -4.258 1.00 54.41 202 ALA A O 1
ATOM 1596 N N . VAL A 1 203 ? 38.652 -24.481 -4.438 1.00 55.75 203 VAL A N 1
ATOM 1597 C CA . VAL A 1 203 ? 38.580 -24.037 -3.038 1.00 55.75 203 VAL A CA 1
ATOM 1598 C C . VAL A 1 203 ? 37.298 -23.240 -2.789 1.00 55.75 203 VAL A C 1
ATOM 1600 O O . VAL A 1 203 ? 36.602 -23.522 -1.814 1.00 55.75 203 VAL A O 1
ATOM 1603 N N . ASN A 1 204 ? 36.937 -22.313 -3.684 1.00 56.06 204 ASN A N 1
ATOM 1604 C CA . ASN A 1 204 ? 35.708 -21.522 -3.587 1.00 56.06 204 ASN A CA 1
ATOM 1605 C C . ASN A 1 204 ? 34.444 -22.393 -3.534 1.00 56.06 204 ASN A C 1
ATOM 1607 O O . ASN A 1 204 ? 33.577 -22.167 -2.690 1.00 56.06 204 ASN A O 1
ATOM 1611 N N . ASP A 1 205 ? 34.336 -23.404 -4.396 1.00 60.50 205 ASP A N 1
ATOM 1612 C CA . ASP A 1 205 ? 33.128 -24.231 -4.474 1.00 60.50 205 ASP A CA 1
ATOM 1613 C C . ASP A 1 205 ? 33.008 -25.168 -3.260 1.00 60.50 205 ASP A C 1
ATOM 1615 O O . ASP A 1 205 ? 31.920 -25.335 -2.699 1.00 60.50 205 ASP A O 1
ATOM 1619 N N . LYS A 1 206 ? 34.134 -25.706 -2.767 1.00 60.44 206 LYS A N 1
ATOM 1620 C CA . LYS A 1 206 ? 34.170 -26.514 -1.537 1.00 60.44 206 LYS A CA 1
ATOM 1621 C C . LYS A 1 206 ? 33.893 -25.673 -0.284 1.00 60.44 206 LYS A C 1
ATOM 1623 O O . LYS A 1 206 ? 33.168 -26.131 0.599 1.00 60.44 206 LYS A O 1
ATOM 1628 N N . ALA A 1 207 ? 34.406 -24.443 -0.225 1.00 59.19 207 ALA A N 1
ATOM 1629 C CA . ALA A 1 207 ? 34.073 -23.481 0.823 1.00 59.19 207 ALA A CA 1
ATOM 1630 C C . ALA A 1 207 ? 32.587 -23.094 0.765 1.00 59.19 207 ALA A C 1
ATOM 1632 O O . ALA A 1 207 ? 31.906 -23.154 1.781 1.00 59.19 207 ALA A O 1
ATOM 1633 N N . SER A 1 208 ? 32.047 -22.799 -0.420 1.00 57.88 208 SER A N 1
ATOM 1634 C CA . SER A 1 208 ? 30.631 -22.457 -0.620 1.00 57.88 208 SER A CA 1
ATOM 1635 C C . SER A 1 208 ? 29.686 -23.591 -0.212 1.00 57.88 208 SER A C 1
ATOM 1637 O O . SER A 1 208 ? 28.631 -23.334 0.370 1.00 57.88 208 SER A O 1
ATOM 1639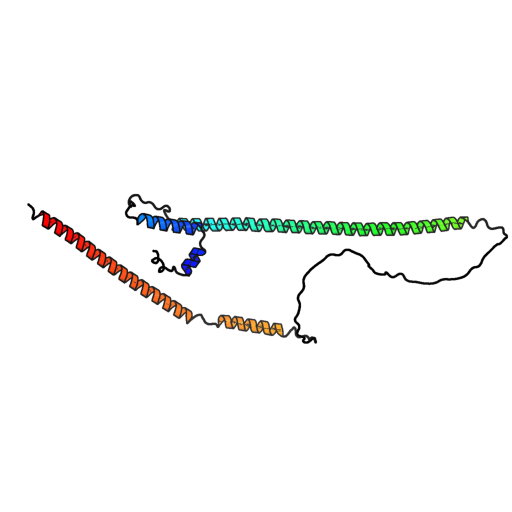 N N . ALA A 1 209 ? 30.063 -24.849 -0.463 1.00 60.53 209 ALA A N 1
ATOM 1640 C CA . ALA A 1 209 ? 29.321 -26.018 0.004 1.00 60.53 209 ALA A CA 1
ATOM 1641 C C . ALA A 1 209 ? 29.372 -26.161 1.537 1.00 60.53 209 ALA A C 1
ATOM 1643 O O . ALA A 1 209 ? 28.328 -26.338 2.165 1.00 60.53 209 ALA A O 1
ATOM 1644 N N . ALA A 1 210 ? 30.554 -26.020 2.149 1.00 55.97 210 ALA A N 1
ATOM 1645 C CA . ALA A 1 210 ? 30.713 -26.070 3.604 1.00 55.97 210 ALA A CA 1
ATOM 1646 C C . ALA A 1 210 ? 29.975 -24.918 4.313 1.00 55.97 210 ALA A C 1
ATOM 1648 O O . ALA A 1 210 ? 29.330 -25.140 5.333 1.00 55.97 210 ALA A O 1
ATOM 1649 N N . ILE A 1 211 ? 29.994 -23.712 3.740 1.00 57.34 211 ILE A N 1
ATOM 1650 C CA . ILE A 1 211 ? 29.273 -22.533 4.237 1.00 57.34 211 ILE A CA 1
ATOM 1651 C C . ILE A 1 211 ? 27.756 -22.729 4.101 1.00 57.34 211 ILE A C 1
ATOM 1653 O O . ILE A 1 211 ? 27.028 -22.457 5.051 1.00 57.34 211 ILE A O 1
ATOM 1657 N N . LYS A 1 212 ? 27.252 -23.274 2.981 1.00 54.19 212 LYS A N 1
ATOM 1658 C CA . LYS A 1 212 ? 25.821 -23.618 2.838 1.00 54.19 212 LYS A CA 1
ATOM 1659 C C . LYS A 1 212 ? 25.354 -24.732 3.778 1.00 54.19 212 LYS A C 1
ATOM 1661 O O . LYS A 1 212 ? 24.170 -24.761 4.106 1.00 54.19 212 LYS A O 1
ATOM 1666 N N . LEU A 1 213 ? 26.246 -25.631 4.194 1.00 55.00 213 LEU A N 1
ATOM 1667 C CA . LEU A 1 213 ? 25.950 -26.638 5.214 1.00 55.00 213 LEU A CA 1
ATOM 1668 C C . LEU A 1 213 ? 25.945 -25.999 6.613 1.00 55.00 213 LEU A C 1
ATOM 1670 O O . LEU A 1 213 ? 24.951 -26.102 7.324 1.00 55.00 213 LEU A O 1
ATOM 1674 N N . ALA A 1 214 ? 26.972 -25.215 6.951 1.00 52.28 214 ALA A N 1
ATOM 1675 C CA . ALA A 1 214 ? 27.070 -24.497 8.223 1.00 52.28 214 ALA A CA 1
ATOM 1676 C C . ALA A 1 214 ? 25.927 -23.487 8.450 1.00 52.28 214 ALA A C 1
ATOM 1678 O O . ALA A 1 214 ? 25.434 -23.381 9.567 1.00 52.28 214 ALA A O 1
ATOM 1679 N N . LEU A 1 215 ? 25.438 -22.795 7.409 1.00 51.31 215 LEU A N 1
ATOM 1680 C CA . LEU A 1 215 ? 24.251 -21.929 7.513 1.00 51.31 215 LEU A CA 1
ATOM 1681 C C . LEU A 1 215 ? 22.940 -22.701 7.757 1.00 51.31 215 LEU A C 1
ATOM 1683 O O . LEU A 1 215 ? 21.955 -22.086 8.156 1.00 51.31 215 LEU A O 1
ATOM 1687 N N . LYS A 1 216 ? 22.902 -24.020 7.527 1.00 52.59 216 LYS A N 1
ATOM 1688 C CA . LYS A 1 216 ? 21.765 -24.881 7.896 1.00 52.59 216 LYS A CA 1
ATOM 1689 C C . LYS A 1 216 ? 21.947 -25.526 9.268 1.00 52.59 216 LYS A C 1
ATOM 1691 O O . LYS A 1 216 ? 20.991 -25.583 10.033 1.00 52.59 216 LYS A O 1
ATOM 1696 N N . ASP A 1 217 ? 23.170 -25.925 9.608 1.00 50.84 217 ASP A N 1
ATOM 1697 C CA . ASP A 1 217 ? 23.512 -26.483 10.922 1.00 50.84 217 ASP A CA 1
ATOM 1698 C C . ASP A 1 217 ? 23.630 -25.411 12.028 1.00 50.84 217 ASP A C 1
ATOM 1700 O O . ASP A 1 217 ? 23.822 -25.741 13.196 1.00 50.84 217 ASP A O 1
ATOM 1704 N N . ALA A 1 218 ? 23.435 -24.127 11.699 1.00 51.12 218 ALA A N 1
ATOM 1705 C CA . ALA A 1 218 ? 23.350 -22.998 12.633 1.00 51.12 218 ALA A CA 1
ATOM 1706 C C . ALA A 1 218 ? 21.958 -22.813 13.286 1.00 51.12 218 ALA A C 1
ATOM 1708 O O . ALA A 1 218 ? 21.494 -21.693 13.481 1.00 51.12 218 ALA A O 1
ATOM 1709 N N . LYS A 1 219 ? 21.294 -23.924 13.629 1.00 50.84 219 LYS A N 1
ATOM 1710 C CA . LYS A 1 219 ? 20.717 -24.251 14.957 1.00 50.84 219 LYS A CA 1
ATOM 1711 C C . LYS A 1 219 ? 20.204 -23.117 15.883 1.00 50.84 219 LYS A C 1
ATOM 1713 O O . LYS A 1 219 ? 20.274 -23.230 17.103 1.00 50.84 219 LYS A O 1
ATOM 1718 N N . LEU A 1 220 ? 19.569 -22.079 15.346 1.00 52.38 220 LEU A N 1
ATOM 1719 C CA . LEU A 1 220 ? 18.587 -21.268 16.087 1.00 52.38 220 LEU A CA 1
ATOM 1720 C C . LEU A 1 220 ? 17.330 -22.110 16.415 1.00 52.38 220 LEU A C 1
ATOM 1722 O O . LEU A 1 220 ? 16.650 -21.885 17.414 1.00 52.38 220 LEU A O 1
ATOM 1726 N N . SER A 1 221 ? 17.064 -23.124 15.585 1.00 60.69 221 SER A N 1
ATOM 1727 C CA . SER A 1 221 ? 15.811 -23.869 15.389 1.00 60.69 221 SER A CA 1
ATOM 1728 C C . SER A 1 221 ? 15.324 -24.787 16.524 1.00 60.69 221 SER A C 1
ATOM 1730 O O . SER A 1 221 ? 14.584 -25.732 16.258 1.00 60.69 221 SER A O 1
ATOM 1732 N N . THR A 1 222 ? 15.742 -24.581 17.772 1.00 65.38 222 THR A N 1
ATOM 1733 C CA . THR A 1 222 ? 15.164 -25.304 18.924 1.00 65.38 222 THR A CA 1
ATOM 1734 C C . THR A 1 222 ? 15.127 -24.396 20.143 1.00 65.38 222 THR A C 1
ATOM 1736 O O . THR A 1 222 ? 14.061 -23.893 20.462 1.00 65.38 222 THR A O 1
ATOM 1739 N N . THR A 1 223 ? 16.273 -24.031 20.720 1.00 71.69 223 THR A N 1
ATOM 1740 C CA . THR A 1 223 ? 16.322 -23.200 21.939 1.00 71.69 223 THR A CA 1
ATOM 1741 C C . THR A 1 223 ? 15.719 -21.803 21.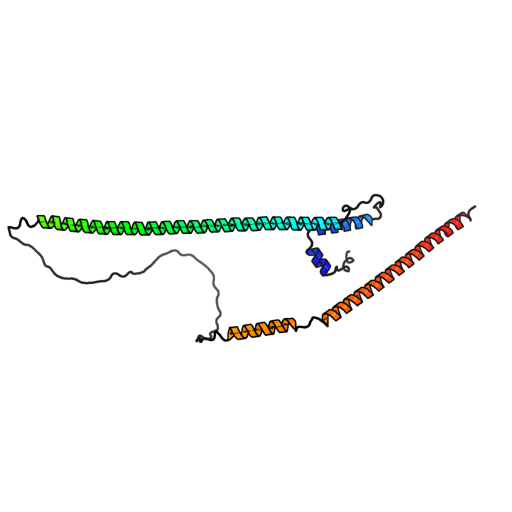772 1.00 71.69 223 THR A C 1
ATOM 1743 O O . THR A 1 223 ? 15.155 -21.273 22.723 1.00 71.69 223 THR A O 1
ATOM 1746 N N . HIS A 1 224 ? 15.745 -21.217 20.567 1.00 74.38 224 HIS A N 1
ATOM 1747 C CA . HIS A 1 224 ? 15.025 -19.960 20.325 1.00 74.38 224 HIS A CA 1
ATOM 1748 C C . HIS A 1 224 ? 13.520 -20.186 20.116 1.00 74.38 224 HIS A C 1
ATOM 1750 O O . HIS A 1 224 ? 12.737 -19.320 20.471 1.00 74.38 224 HIS A O 1
ATOM 1756 N N . GLN A 1 225 ? 13.089 -21.345 19.603 1.00 81.25 225 GLN A N 1
ATOM 1757 C CA . GLN A 1 225 ? 11.661 -21.696 19.526 1.00 81.25 225 GLN A CA 1
ATOM 1758 C C . GLN A 1 225 ? 11.085 -22.063 20.902 1.00 81.25 225 GLN A C 1
ATOM 1760 O O . GLN A 1 225 ? 9.925 -21.784 21.172 1.00 81.25 225 GLN A O 1
ATOM 1765 N N . GLU A 1 226 ? 11.891 -22.668 21.774 1.00 83.12 226 GLU A N 1
ATOM 1766 C CA . GLU A 1 226 ? 11.562 -22.920 23.181 1.00 83.12 226 GLU A CA 1
ATOM 1767 C C . GLU A 1 226 ? 11.447 -21.595 23.945 1.00 83.12 226 GLU A C 1
ATOM 1769 O O . GLU A 1 226 ? 10.432 -21.361 24.587 1.00 83.12 226 GLU A O 1
ATOM 1774 N N . MET A 1 227 ? 12.414 -20.682 23.782 1.00 87.38 227 MET A N 1
ATOM 1775 C CA . MET A 1 227 ? 12.349 -19.325 24.345 1.00 87.38 227 MET A CA 1
ATOM 1776 C C . MET A 1 227 ? 11.150 -18.519 23.824 1.00 87.38 227 MET A C 1
ATOM 1778 O O . MET A 1 227 ? 10.518 -17.817 24.604 1.00 87.38 227 MET A O 1
ATOM 1782 N N . ILE A 1 228 ? 10.824 -18.615 22.530 1.00 85.81 228 ILE A N 1
ATOM 1783 C CA . ILE A 1 228 ? 9.643 -17.952 21.959 1.00 85.81 228 ILE A CA 1
ATOM 1784 C C . ILE A 1 228 ? 8.361 -18.507 22.592 1.00 85.81 228 ILE A C 1
ATOM 1786 O O . ILE A 1 228 ? 7.581 -17.711 23.094 1.00 85.81 228 ILE A O 1
ATOM 1790 N N . ARG A 1 229 ? 8.187 -19.835 22.684 1.00 90.25 229 ARG A N 1
ATOM 1791 C CA . ARG A 1 229 ? 7.002 -20.432 23.334 1.00 90.25 229 ARG A CA 1
ATOM 1792 C C . ARG A 1 229 ? 6.884 -20.108 24.818 1.00 90.25 229 ARG A C 1
ATOM 1794 O O . ARG A 1 229 ? 5.779 -19.931 25.309 1.00 90.25 229 ARG A O 1
ATOM 1801 N N . GLU A 1 230 ? 8.005 -20.043 25.529 1.00 92.12 230 GLU A N 1
ATOM 1802 C CA . GLU A 1 230 ? 8.035 -19.641 26.937 1.00 92.12 230 GLU A CA 1
ATOM 1803 C C . GLU A 1 230 ? 7.564 -18.186 27.099 1.00 92.12 230 GLU A C 1
ATOM 1805 O O . GLU A 1 230 ? 6.762 -17.892 27.978 1.00 92.12 230 GLU A O 1
ATOM 1810 N N . LEU A 1 231 ? 7.992 -17.282 26.209 1.00 93.25 231 LEU A N 1
ATOM 1811 C CA . LEU A 1 231 ? 7.536 -15.889 26.197 1.00 93.25 231 LEU A CA 1
ATOM 1812 C C . LEU A 1 231 ? 6.075 -15.747 25.738 1.00 93.25 231 LEU A C 1
ATOM 1814 O O . LEU A 1 231 ? 5.349 -14.946 26.316 1.00 93.25 231 LEU A O 1
ATOM 1818 N N . GLU A 1 232 ? 5.631 -16.520 24.743 1.00 90.88 232 GLU A N 1
ATOM 1819 C CA . GLU A 1 232 ? 4.226 -16.589 24.303 1.00 90.88 232 GLU A CA 1
ATOM 1820 C C . GLU A 1 232 ? 3.320 -17.034 25.466 1.00 90.88 232 GLU A C 1
ATOM 1822 O O . GLU A 1 232 ? 2.357 -16.348 25.795 1.00 90.88 232 GLU A O 1
ATOM 1827 N N . MET A 1 233 ? 3.691 -18.110 26.166 1.00 93.38 233 MET A N 1
ATOM 1828 C CA . MET A 1 233 ? 2.974 -18.625 27.338 1.00 93.38 233 MET A CA 1
ATOM 1829 C C . MET A 1 233 ? 2.952 -17.623 28.503 1.00 93.38 233 MET A C 1
ATOM 1831 O O . MET A 1 233 ? 1.899 -17.403 29.092 1.00 93.38 233 MET A O 1
ATOM 1835 N N . GLN A 1 234 ? 4.072 -16.956 28.803 1.00 95.62 234 GLN A N 1
ATOM 1836 C CA . GLN A 1 234 ? 4.122 -15.911 29.837 1.00 95.62 234 GLN A CA 1
ATOM 1837 C C . GLN A 1 234 ? 3.275 -14.676 29.481 1.00 95.62 234 GLN A C 1
ATOM 1839 O O . GLN A 1 234 ? 2.739 -14.024 30.378 1.00 95.62 234 GLN A O 1
ATOM 1844 N N . ILE A 1 235 ? 3.132 -14.351 28.191 1.00 93.44 235 ILE A N 1
ATOM 1845 C CA . ILE A 1 235 ? 2.227 -13.296 27.714 1.00 93.44 235 ILE A CA 1
ATOM 1846 C C . ILE A 1 235 ? 0.766 -13.729 27.889 1.00 93.44 235 ILE A C 1
ATOM 1848 O O . ILE A 1 235 ? -0.019 -12.957 28.438 1.00 93.44 235 ILE A O 1
ATOM 1852 N N . ASP A 1 236 ? 0.407 -14.949 27.484 1.00 96.12 236 ASP A N 1
ATOM 1853 C CA . ASP A 1 236 ? -0.961 -15.470 27.596 1.00 96.12 236 ASP A CA 1
ATOM 1854 C C . ASP A 1 236 ? -1.409 -15.635 29.062 1.00 96.12 236 ASP A C 1
ATOM 1856 O O . ASP A 1 236 ? -2.534 -15.255 29.405 1.00 96.12 236 ASP A O 1
ATOM 1860 N N . ASP A 1 237 ? -0.531 -16.118 29.949 1.00 95.56 237 ASP A N 1
ATOM 1861 C CA . ASP A 1 237 ? -0.778 -16.201 31.397 1.00 95.56 237 ASP A CA 1
ATOM 1862 C C . ASP A 1 237 ? -0.985 -14.802 32.005 1.00 95.56 237 ASP A C 1
ATOM 1864 O O . ASP A 1 237 ? -1.972 -14.565 32.707 1.00 95.56 237 ASP A O 1
ATOM 1868 N N . TYR A 1 238 ? -0.102 -13.843 31.694 1.00 96.44 238 TYR A N 1
ATOM 1869 C CA . TYR A 1 238 ? -0.217 -12.469 32.194 1.00 96.44 238 TYR A CA 1
ATOM 1870 C C . TYR A 1 238 ? -1.493 -11.779 31.694 1.00 96.44 238 TYR A C 1
ATOM 1872 O O . TYR A 1 238 ? -2.215 -11.168 32.483 1.00 96.44 238 TYR A O 1
ATOM 1880 N N . LEU A 1 239 ? -1.816 -11.897 30.402 1.00 92.62 239 LEU A N 1
ATOM 1881 C CA . LEU A 1 239 ? -3.049 -11.343 29.837 1.00 92.62 239 LEU A CA 1
ATOM 1882 C C . LEU A 1 239 ? -4.292 -11.992 30.459 1.00 92.62 239 LEU A C 1
ATOM 1884 O O . LEU A 1 239 ? -5.261 -11.288 30.751 1.00 92.62 239 LEU A O 1
ATOM 1888 N N . SER A 1 240 ? -4.256 -13.299 30.724 1.00 95.94 240 SER A N 1
ATOM 1889 C CA . SER A 1 240 ? -5.336 -14.015 31.412 1.00 95.94 240 SER A CA 1
ATOM 1890 C C . SER A 1 240 ? -5.531 -13.516 32.847 1.00 95.94 240 SER A C 1
ATOM 1892 O O . SER A 1 240 ? -6.666 -13.245 33.248 1.00 95.94 240 SER A O 1
ATOM 1894 N N . GLU A 1 241 ? -4.449 -13.313 33.606 1.00 94.25 241 GLU A N 1
ATOM 1895 C CA . GLU A 1 241 ? -4.506 -12.748 34.960 1.00 94.25 241 GLU A CA 1
ATOM 1896 C C . GLU A 1 241 ? -5.026 -11.300 34.953 1.00 94.25 241 GLU A C 1
ATOM 1898 O O . GLU A 1 241 ? -5.921 -10.965 35.733 1.00 94.25 241 GLU A O 1
ATOM 1903 N N . GLN A 1 242 ? -4.547 -10.447 34.038 1.00 95.44 242 GLN A N 1
ATOM 1904 C CA . GLN A 1 242 ? -5.017 -9.060 33.933 1.00 95.44 242 GLN A CA 1
ATOM 1905 C C . GLN A 1 242 ? -6.491 -8.971 33.511 1.00 95.44 242 GLN A C 1
ATOM 1907 O O . GLN A 1 242 ? -7.241 -8.179 34.085 1.00 95.44 242 GLN A O 1
ATOM 1912 N N . MET A 1 243 ? -6.948 -9.796 32.561 1.00 90.00 243 MET A N 1
ATOM 1913 C CA . MET A 1 243 ? -8.367 -9.860 32.182 1.00 90.00 243 MET A CA 1
ATOM 1914 C C . MET A 1 243 ? -9.240 -10.390 33.326 1.00 90.00 243 MET A C 1
ATOM 1916 O O . MET A 1 243 ? -10.326 -9.854 33.566 1.00 90.00 243 MET A O 1
ATOM 1920 N N . MET A 1 244 ? -8.768 -11.395 34.072 1.00 93.31 244 MET A N 1
ATOM 1921 C CA . MET A 1 244 ? -9.453 -11.897 35.263 1.00 93.31 244 MET A CA 1
ATOM 1922 C C . MET A 1 244 ? -9.613 -10.779 36.301 1.00 93.31 244 MET A C 1
ATOM 1924 O O . MET A 1 244 ? -10.749 -10.450 36.651 1.00 93.31 244 MET A O 1
ATOM 1928 N N . LEU A 1 245 ? -8.510 -10.138 36.701 1.00 94.56 245 LEU A N 1
ATOM 1929 C CA . LEU A 1 245 ? -8.468 -9.046 37.677 1.00 94.56 245 LEU A CA 1
ATOM 1930 C C . LEU A 1 245 ? -9.329 -7.848 37.251 1.00 94.56 245 LEU A C 1
ATOM 1932 O O . LEU A 1 245 ? -10.096 -7.316 38.053 1.00 94.56 245 LEU A O 1
ATOM 1936 N N . MET A 1 246 ? -9.266 -7.442 35.979 1.00 91.25 246 MET A N 1
ATOM 1937 C CA . MET A 1 246 ? -10.115 -6.377 35.439 1.00 91.25 246 MET A CA 1
ATOM 1938 C C . MET A 1 246 ? -11.599 -6.758 35.509 1.00 91.25 246 MET A C 1
ATOM 1940 O O . MET A 1 246 ? -12.426 -5.937 35.908 1.00 91.25 246 MET A O 1
ATOM 1944 N N . SER A 1 247 ? -11.943 -8.014 35.205 1.00 92.88 247 SER A N 1
ATOM 1945 C CA . SER A 1 247 ? -13.318 -8.498 35.331 1.00 92.88 247 SER A CA 1
ATOM 1946 C C . SER A 1 247 ? -13.795 -8.530 36.788 1.00 92.88 247 SER A C 1
ATOM 1948 O O . SER A 1 247 ? -14.960 -8.242 37.044 1.00 92.88 247 SER A O 1
ATOM 1950 N N . GLU A 1 248 ? -12.930 -8.867 37.750 1.00 94.38 248 GLU A N 1
ATOM 1951 C CA . GLU A 1 248 ? -13.269 -8.886 39.177 1.00 94.38 248 GLU A CA 1
ATOM 1952 C C . GLU A 1 248 ? -13.417 -7.478 39.750 1.00 94.38 248 GLU A C 1
ATOM 1954 O O . GLU A 1 248 ? -14.376 -7.223 40.481 1.00 94.38 248 GLU A O 1
ATOM 1959 N N . ASN A 1 249 ? -12.556 -6.542 39.346 1.00 94.50 249 ASN A N 1
ATOM 1960 C CA . ASN A 1 249 ? -12.691 -5.124 39.673 1.00 94.50 249 ASN A CA 1
ATOM 1961 C C . ASN A 1 249 ? -13.995 -4.544 39.107 1.00 94.50 249 ASN A C 1
ATOM 1963 O O . ASN A 1 249 ? -14.753 -3.928 39.852 1.00 94.50 249 ASN A O 1
ATOM 1967 N N . LEU A 1 250 ? -14.323 -4.812 37.836 1.00 93.38 250 LEU A N 1
ATOM 1968 C CA . LEU A 1 250 ? -15.568 -4.343 37.217 1.00 93.38 250 LEU A CA 1
ATOM 1969 C C . LEU A 1 250 ? -16.815 -4.963 37.873 1.00 93.38 250 LEU A C 1
ATOM 1971 O O . LEU A 1 250 ? -17.778 -4.252 38.152 1.00 93.38 250 LEU A O 1
ATOM 1975 N N . LYS A 1 251 ? -16.794 -6.266 38.194 1.00 95.31 251 LYS A N 1
ATOM 1976 C CA . LYS A 1 251 ? -17.868 -6.937 38.958 1.00 95.31 251 LYS A CA 1
ATOM 1977 C C . LYS A 1 251 ? -18.004 -6.367 40.372 1.00 95.31 251 LYS A C 1
ATOM 1979 O O . LYS A 1 251 ? -19.117 -6.296 40.886 1.00 95.31 251 LYS A O 1
ATOM 1984 N N . SER A 1 252 ? -16.898 -5.990 41.010 1.00 94.00 252 SER A N 1
ATOM 1985 C CA . SER A 1 252 ? -16.892 -5.423 42.364 1.00 94.00 252 SER A CA 1
ATOM 1986 C C . SER A 1 252 ? -17.407 -3.988 42.375 1.00 94.00 252 SER A C 1
ATOM 1988 O O . SER A 1 252 ? -18.236 -3.663 43.222 1.00 94.00 252 SER A O 1
ATOM 1990 N N . TRP A 1 253 ? -17.010 -3.169 41.396 1.00 95.50 253 TRP A N 1
ATOM 1991 C CA . TRP A 1 253 ? -17.583 -1.841 41.180 1.00 95.50 253 TRP A CA 1
ATOM 1992 C C . TRP A 1 253 ? -19.082 -1.928 40.880 1.00 95.50 253 TRP A C 1
ATOM 1994 O O . TRP A 1 253 ? -19.864 -1.324 41.601 1.00 95.50 253 TRP A O 1
ATOM 2004 N N . LEU A 1 254 ? -19.511 -2.770 39.931 1.00 92.19 254 LEU A N 1
ATOM 2005 C CA . LEU A 1 254 ? -20.932 -2.960 39.614 1.00 92.19 254 LEU A CA 1
ATOM 2006 C C . LEU A 1 254 ? -21.753 -3.410 40.836 1.00 92.19 254 LEU A C 1
ATOM 2008 O O . LEU A 1 254 ? -22.872 -2.947 41.032 1.00 92.19 254 LEU A O 1
ATOM 2012 N N . ARG A 1 255 ? -21.208 -4.293 41.683 1.00 92.62 255 ARG A N 1
ATOM 2013 C CA . ARG A 1 255 ? -21.857 -4.694 42.945 1.00 92.62 255 ARG A CA 1
ATOM 2014 C C . ARG A 1 255 ? -21.951 -3.539 43.938 1.00 92.62 255 ARG A C 1
ATOM 2016 O O . ARG A 1 255 ? -22.990 -3.407 44.577 1.00 92.62 255 ARG A O 1
ATOM 2023 N N . ALA A 1 256 ? -20.899 -2.735 44.081 1.00 91.44 256 ALA A N 1
ATOM 2024 C CA . ALA A 1 256 ? -20.906 -1.563 44.953 1.00 91.44 256 ALA A CA 1
ATOM 2025 C C . ALA A 1 256 ? -21.917 -0.514 44.464 1.00 91.44 25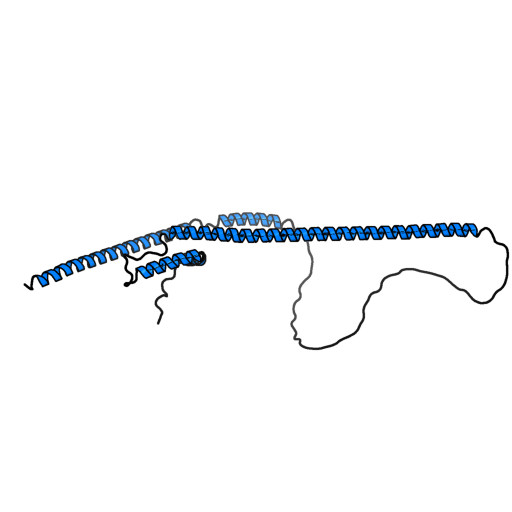6 ALA A C 1
ATOM 2027 O O . ALA A 1 256 ? -22.761 -0.092 45.243 1.00 91.44 256 ALA A O 1
ATOM 2028 N N . GLU A 1 257 ? -21.898 -0.193 43.171 1.00 88.88 257 GLU A N 1
ATOM 2029 C CA . GLU A 1 257 ? -22.789 0.761 42.504 1.00 88.88 257 GLU A CA 1
ATOM 2030 C C . GLU A 1 257 ? -24.264 0.337 42.623 1.00 88.88 257 GLU A C 1
ATOM 2032 O O . GLU A 1 257 ? -25.099 1.103 43.099 1.00 88.88 257 GLU A O 1
ATOM 2037 N N . VAL A 1 258 ? -24.595 -0.921 42.300 1.00 87.94 258 VAL A N 1
ATOM 2038 C CA . VAL A 1 258 ? -25.965 -1.449 42.455 1.00 87.94 258 VAL A CA 1
ATOM 2039 C C . VAL A 1 258 ? -26.403 -1.457 43.923 1.00 87.94 258 VAL A C 1
ATOM 2041 O O . VAL A 1 258 ? -27.549 -1.129 44.217 1.00 87.94 258 VAL A O 1
ATOM 2044 N N . THR A 1 259 ? -25.505 -1.784 44.860 1.00 87.88 259 THR A N 1
ATOM 2045 C CA . THR A 1 259 ? -25.818 -1.727 46.301 1.00 87.88 259 THR A CA 1
ATOM 2046 C C . THR A 1 259 ? -26.041 -0.288 46.766 1.00 87.88 259 THR A C 1
ATOM 2048 O O . THR A 1 259 ? -26.952 -0.047 47.554 1.00 87.88 259 THR A O 1
ATOM 2051 N N . GLN A 1 260 ? -25.254 0.669 46.262 1.00 82.25 260 GLN A N 1
ATOM 2052 C CA . GLN A 1 260 ? -25.410 2.086 46.571 1.00 82.25 260 GLN A CA 1
ATOM 2053 C C . GLN A 1 260 ? -26.767 2.599 46.082 1.00 82.25 260 GLN A C 1
ATOM 2055 O O . GLN A 1 260 ? -27.544 3.065 46.909 1.00 82.25 260 GLN A O 1
ATOM 2060 N N . ASN A 1 261 ? -27.089 2.435 44.795 1.00 76.44 261 ASN A N 1
ATOM 2061 C CA . ASN A 1 261 ? -28.345 2.917 44.209 1.00 76.44 261 ASN A CA 1
ATOM 2062 C C . ASN A 1 261 ? -29.571 2.331 44.942 1.00 76.44 261 ASN A C 1
ATOM 2064 O O . ASN A 1 261 ? -30.465 3.076 45.334 1.00 76.44 261 ASN A O 1
ATOM 2068 N N . LEU A 1 262 ? -29.568 1.023 45.245 1.00 73.50 262 LEU A N 1
ATOM 2069 C CA . LEU A 1 262 ? -30.632 0.390 46.043 1.00 73.50 262 LEU A CA 1
ATOM 2070 C C . LEU A 1 262 ? -30.720 0.947 47.478 1.00 73.50 262 LEU A C 1
ATOM 2072 O O . LEU A 1 262 ? -31.816 1.080 48.020 1.00 73.50 262 LEU A O 1
ATOM 2076 N N . SER A 1 263 ? -29.587 1.292 48.099 1.00 69.38 263 SER A N 1
ATOM 2077 C CA . SER A 1 263 ? -29.569 1.912 49.431 1.00 69.38 263 SER A CA 1
ATOM 2078 C C . SER A 1 263 ? -29.987 3.388 49.423 1.00 69.38 263 SER A C 1
ATOM 2080 O O . SER A 1 263 ? -30.525 3.872 50.418 1.00 69.38 263 SER A O 1
ATOM 2082 N N . GLU A 1 264 ? -29.791 4.102 48.310 1.00 61.38 264 GLU A N 1
ATOM 2083 C CA . GLU A 1 264 ? -30.269 5.474 48.137 1.00 61.38 264 GLU A CA 1
ATOM 2084 C C . GLU A 1 264 ? -31.791 5.507 47.906 1.00 61.38 264 GLU A C 1
ATOM 2086 O O . GLU A 1 264 ? -32.459 6.335 48.526 1.00 61.38 264 GLU A O 1
ATOM 2091 N N . ASP A 1 265 ? -32.366 4.551 47.164 1.00 57.84 265 ASP A N 1
ATOM 2092 C CA . ASP A 1 265 ? -33.827 4.381 47.042 1.00 57.84 265 ASP A CA 1
ATOM 2093 C C . ASP A 1 265 ? -34.506 4.103 48.404 1.00 57.84 265 ASP A C 1
ATOM 2095 O O . ASP A 1 265 ? -35.513 4.741 48.747 1.00 57.84 265 ASP A O 1
ATOM 2099 N N . GLU A 1 266 ? -33.944 3.221 49.246 1.00 56.84 266 GLU A N 1
ATOM 2100 C CA . GLU A 1 266 ? -34.441 3.044 50.625 1.00 56.84 266 GLU A CA 1
ATOM 2101 C C . GLU A 1 266 ? -34.249 4.319 51.473 1.00 56.84 266 GLU A C 1
ATOM 2103 O O . GLU A 1 266 ? -35.149 4.722 52.215 1.00 56.84 266 GLU A O 1
ATOM 2108 N N . ALA A 1 267 ? -33.120 5.024 51.335 1.00 55.50 267 ALA A N 1
ATOM 2109 C CA . ALA A 1 267 ? -32.837 6.245 52.096 1.00 55.50 267 ALA A CA 1
ATOM 2110 C C . ALA A 1 267 ? -33.652 7.482 51.659 1.00 55.50 267 ALA A C 1
ATOM 2112 O O . ALA A 1 267 ? -33.716 8.465 52.414 1.00 55.50 267 ALA A O 1
ATOM 2113 N N . VAL A 1 268 ? -34.250 7.467 50.464 1.00 56.03 268 VAL A N 1
ATOM 2114 C CA . VAL A 1 268 ? -35.223 8.465 49.990 1.00 56.03 268 VAL A CA 1
ATOM 2115 C C . VAL A 1 268 ? -36.624 8.109 50.489 1.00 56.03 268 VAL A C 1
ATOM 2117 O O . VAL A 1 268 ? -37.265 8.933 51.148 1.00 56.03 268 VAL A O 1
ATOM 2120 N N . THR A 1 269 ? -37.075 6.872 50.265 1.00 54.94 269 THR A N 1
ATOM 2121 C CA . THR A 1 269 ? -38.423 6.426 50.665 1.00 54.94 269 THR A CA 1
ATOM 2122 C C . THR A 1 269 ? -38.641 6.475 52.184 1.00 54.94 269 THR A C 1
ATOM 2124 O O . THR A 1 269 ? -39.696 6.928 52.639 1.00 54.94 269 THR A O 1
ATOM 2127 N N . ASP A 1 270 ? -37.630 6.138 52.993 1.00 52.44 270 ASP A N 1
ATOM 2128 C CA . ASP A 1 270 ? -37.711 6.190 54.461 1.00 52.44 270 ASP A CA 1
ATOM 2129 C C . ASP A 1 270 ? -37.629 7.617 55.063 1.00 52.44 270 ASP A C 1
ATOM 2131 O O . ASP A 1 270 ? -37.863 7.822 56.261 1.00 52.44 270 ASP A O 1
ATOM 2135 N N . LYS A 1 271 ? -37.339 8.636 54.237 1.00 54.47 271 LYS A N 1
ATOM 2136 C CA . LYS A 1 271 ? -37.441 10.062 54.613 1.00 54.47 271 LYS A CA 1
ATOM 2137 C C . LYS A 1 271 ? -38.787 10.678 54.253 1.00 54.47 271 LYS A C 1
ATOM 2139 O O . LYS A 1 271 ? -39.229 11.588 54.954 1.00 54.47 271 LYS A O 1
ATOM 2144 N N . GLU A 1 272 ? -39.434 10.207 53.191 1.00 49.78 272 GLU A N 1
ATOM 2145 C CA . GLU A 1 272 ? -40.768 10.675 52.804 1.00 49.78 272 GLU A CA 1
ATOM 2146 C C . GLU A 1 272 ? -41.853 10.067 53.710 1.00 49.78 272 GLU A C 1
ATOM 2148 O O . GLU A 1 272 ? -42.726 10.787 54.200 1.00 49.78 272 GLU A O 1
ATOM 2153 N N . SER A 1 273 ? -41.712 8.785 54.071 1.00 52.88 273 SER A N 1
ATOM 2154 C CA . SER A 1 273 ? -42.595 8.084 55.020 1.00 52.88 273 SER A CA 1
ATOM 2155 C C . SER A 1 273 ? -42.634 8.706 56.426 1.00 52.88 273 SER A C 1
ATOM 2157 O O . SER A 1 273 ? -43.641 8.596 57.121 1.00 52.88 273 SER A O 1
ATOM 2159 N N . LYS A 1 274 ? -41.561 9.392 56.845 1.00 51.47 274 LYS A N 1
ATOM 2160 C CA . LYS A 1 274 ? -41.437 10.075 58.149 1.00 51.47 274 LYS A CA 1
ATOM 2161 C C . LYS A 1 274 ? -41.900 11.539 58.140 1.00 51.47 274 LYS A C 1
ATOM 2163 O O . LYS A 1 274 ? -41.627 12.265 59.098 1.00 51.47 274 LYS A O 1
ATOM 2168 N N . LYS A 1 275 ? -42.553 11.998 57.065 1.00 49.50 275 LYS A N 1
ATOM 2169 C CA . LYS A 1 275 ? -42.929 13.410 56.865 1.00 49.50 275 LYS A CA 1
ATOM 2170 C C . LYS A 1 275 ? -44.427 13.643 56.601 1.00 49.50 275 LYS A C 1
ATOM 2172 O O . LYS A 1 275 ? -44.800 14.757 56.234 1.00 49.50 275 LYS A O 1
ATOM 2177 N N . SER A 1 276 ? -45.256 12.615 56.801 1.00 41.44 276 SER A N 1
ATOM 2178 C CA . SER A 1 276 ? -46.730 12.680 56.845 1.00 41.44 276 SER A CA 1
ATOM 2179 C C . SER A 1 276 ? -47.248 12.360 58.246 1.00 41.44 276 SER A C 1
ATOM 2181 O O . SER A 1 276 ? -46.585 11.546 58.924 1.00 41.44 276 SER A O 1
#